Protein AF-A0A804HRT6-F1 (afdb_monomer_lite)

Sequence (271 aa):
MESIVKSKASCGGTPGGAGNLVLILDYGSQYTHLITRRIRLHRQADASRRRPLRRPPLRPRRRSTLRQEYGKMEIAVAEGERGLYGSEAIGGHQTVWMSHGDEAVKLPKGFSVVARSLQGSVAAIENHSRRIYGLQYHPEVTHSTQGMETLWHFLLDVCGITADWKMQGVLEEEIKVIKGVVGPDEHVICALSGGVDSTDVATLVHKVIGNRLHCVFVDNGPIKATCFLKRIMSTFQSNLHLPVTYIDASEQFLGKLKGIKDPEMKKKIIG

InterPro domains:
  IPR014729 Rossmann-like alpha/beta/alpha sandwich fold [G3DSA:3.40.50.620] (166-271)
  IPR017926 Glutamine amidotransferase [PF00117] (88-157)
  IPR025777 GMP synthetase ATP pyrophosphatase domain [PS51553] (165-271)
  IPR029062 Class I glutamine amidotransferase-like [G3DSA:3.40.50.880] (51-165)
  IPR029062 Class I glutamine amidotransferase-like [SSF52317] (85-167)

Organism: Musa acuminata subsp. malaccensis (NCBI:txid214687)

Structure (mmCIF, N/CA/C/O backbone):
data_AF-A0A804HRT6-F1
#
_entry.id   AF-A0A804HRT6-F1
#
loop_
_atom_site.group_PDB
_atom_site.id
_atom_site.type_symbol
_atom_site.label_atom_id
_atom_site.label_alt_id
_atom_site.label_comp_id
_atom_site.label_asym_id
_atom_site.label_entity_id
_atom_site.label_seq_id
_atom_site.pdbx_PDB_ins_code
_atom_site.Cartn_x
_atom_site.Cartn_y
_atom_site.Cartn_z
_atom_site.occupancy
_atom_site.B_iso_or_equiv
_atom_site.auth_seq_id
_atom_site.auth_comp_id
_atom_site.auth_asym_id
_atom_site.auth_atom_id
_atom_site.pdbx_PDB_model_num
ATOM 1 N N . MET A 1 1 ? 4.487 -23.796 -4.262 1.00 29.77 1 MET A N 1
ATOM 2 C CA . MET A 1 1 ? 3.389 -23.287 -3.413 1.00 29.77 1 MET A CA 1
ATOM 3 C C . MET A 1 1 ? 3.211 -21.823 -3.792 1.00 29.77 1 MET A C 1
ATOM 5 O O . MET A 1 1 ? 3.851 -20.958 -3.217 1.00 29.77 1 MET A O 1
ATOM 9 N N . GLU A 1 2 ? 2.489 -21.572 -4.884 1.00 26.50 2 GLU A N 1
ATOM 10 C CA . GLU A 1 2 ? 2.297 -20.230 -5.448 1.00 26.50 2 GLU A CA 1
ATOM 11 C C . GLU A 1 2 ? 1.223 -19.502 -4.638 1.00 26.50 2 GLU A C 1
ATOM 13 O O . GLU A 1 2 ? 0.058 -19.899 -4.636 1.00 26.50 2 GLU A O 1
ATOM 18 N N . SER A 1 3 ? 1.598 -18.449 -3.916 1.00 24.88 3 SER A N 1
ATOM 19 C CA . SER A 1 3 ? 0.622 -17.548 -3.310 1.00 24.88 3 SER A CA 1
ATOM 20 C C . SER A 1 3 ? 0.184 -16.535 -4.365 1.00 24.88 3 SER A C 1
ATOM 22 O O . SER A 1 3 ? 0.850 -15.525 -4.581 1.00 24.88 3 SER A O 1
ATOM 24 N N . ILE A 1 4 ? -0.935 -16.798 -5.043 1.00 27.25 4 ILE A N 1
ATOM 25 C CA . ILE A 1 4 ? -1.552 -15.813 -5.938 1.00 27.25 4 ILE A CA 1
ATOM 26 C C . ILE A 1 4 ? -2.133 -14.695 -5.066 1.00 27.25 4 ILE A C 1
ATOM 28 O O . ILE A 1 4 ? -3.257 -14.793 -4.570 1.00 27.25 4 ILE A O 1
ATOM 32 N N . VAL A 1 5 ? -1.380 -13.611 -4.884 1.00 30.27 5 VAL A N 1
ATOM 33 C CA . VAL A 1 5 ? -1.912 -12.375 -4.304 1.00 30.27 5 VAL A CA 1
ATOM 34 C C . VAL A 1 5 ? -2.799 -11.714 -5.358 1.00 30.27 5 VAL A C 1
ATOM 36 O O . VAL A 1 5 ? -2.348 -10.937 -6.196 1.00 30.27 5 VAL A O 1
ATOM 39 N N . LYS A 1 6 ? -4.097 -12.035 -5.340 1.00 26.39 6 LYS A N 1
ATOM 40 C CA . LYS A 1 6 ? -5.104 -11.339 -6.152 1.00 26.39 6 LYS A CA 1
ATOM 41 C C . LYS A 1 6 ? -5.352 -9.948 -5.564 1.00 26.39 6 LYS A C 1
ATOM 43 O O . LYS A 1 6 ? -6.321 -9.729 -4.845 1.00 26.39 6 LYS A O 1
ATOM 48 N N . SER A 1 7 ? -4.486 -8.989 -5.873 1.00 31.78 7 SER A N 1
ATOM 49 C CA . SER A 1 7 ? -4.787 -7.575 -5.641 1.00 31.78 7 SER A CA 1
ATOM 50 C C . SER A 1 7 ? -5.767 -7.099 -6.717 1.00 31.78 7 SER A C 1
ATOM 52 O O . SER A 1 7 ? -5.358 -6.692 -7.802 1.00 31.78 7 SER A O 1
ATOM 54 N N . LYS A 1 8 ? -7.072 -7.144 -6.427 1.00 32.06 8 LYS A N 1
ATOM 55 C CA . LYS A 1 8 ? -8.097 -6.517 -7.271 1.00 32.06 8 LYS A CA 1
ATOM 56 C C . LYS A 1 8 ? -8.033 -5.002 -7.052 1.00 32.06 8 LYS A C 1
ATOM 58 O O . LYS A 1 8 ? -8.478 -4.501 -6.026 1.00 32.06 8 LYS A O 1
ATOM 63 N N . ALA A 1 9 ? -7.450 -4.268 -7.994 1.00 36.62 9 ALA A N 1
ATOM 64 C CA . ALA A 1 9 ? -7.696 -2.836 -8.106 1.00 36.62 9 ALA A CA 1
ATOM 65 C C . ALA A 1 9 ? -8.973 -2.674 -8.943 1.00 36.62 9 ALA A C 1
ATOM 67 O O . ALA A 1 9 ? -8.943 -2.834 -10.157 1.00 36.62 9 ALA A O 1
ATOM 68 N N . SER A 1 10 ? -10.112 -2.478 -8.277 1.00 34.38 10 SER A N 1
ATOM 69 C CA . SER A 1 10 ? -11.362 -2.109 -8.945 1.00 34.38 10 SER A CA 1
ATOM 70 C C . SER A 1 10 ? -11.254 -0.643 -9.355 1.00 34.38 10 SER A C 1
ATOM 72 O O . SER A 1 10 ? -11.155 0.226 -8.488 1.00 34.38 10 SER A O 1
ATOM 74 N N . CYS A 1 11 ? -11.186 -0.370 -10.656 1.00 38.53 11 CYS A N 1
ATOM 75 C CA . CYS A 1 11 ? -11.323 0.986 -11.176 1.00 38.53 11 CYS A CA 1
ATOM 76 C C . CYS A 1 11 ? -12.807 1.306 -11.244 1.00 38.53 11 CYS A C 1
ATOM 78 O O . CYS A 1 11 ? -13.561 0.569 -11.882 1.00 38.53 11 CYS A O 1
ATOM 80 N N . GLY A 1 12 ? -13.201 2.370 -10.551 1.00 33.34 12 GLY A N 1
ATOM 81 C CA . GLY A 1 12 ? -14.592 2.750 -10.498 1.00 33.34 12 GLY A CA 1
ATOM 82 C C . GLY A 1 12 ? -15.072 3.252 -11.848 1.00 33.34 12 GLY A C 1
ATOM 83 O O . GLY A 1 12 ? -14.633 4.298 -12.327 1.00 33.34 12 GLY A O 1
ATOM 84 N N . GLY A 1 13 ? -15.939 2.463 -12.464 1.00 29.73 13 GLY A N 1
ATOM 85 C CA . GLY A 1 13 ? -16.487 2.674 -13.790 1.00 29.73 13 GLY A CA 1
ATOM 86 C C . GLY A 1 13 ? -17.980 2.390 -13.763 1.00 29.73 13 GLY A C 1
ATOM 87 O O . GLY A 1 13 ? -18.450 1.491 -13.070 1.00 29.73 13 GLY A O 1
ATOM 88 N N . THR A 1 14 ? -18.731 3.186 -14.521 1.00 30.36 14 THR A N 1
ATOM 89 C CA . THR A 1 14 ? -20.167 3.019 -14.787 1.00 30.36 14 THR A CA 1
ATOM 90 C C . THR A 1 14 ? -20.569 1.548 -14.961 1.00 30.36 14 THR A C 1
ATOM 92 O O . THR A 1 14 ? -19.781 0.784 -15.526 1.00 30.36 14 THR A O 1
ATOM 95 N N . PRO A 1 15 ? -21.791 1.145 -14.552 1.00 32.25 15 PRO A N 1
ATOM 96 C CA . PRO A 1 15 ? -22.233 -0.246 -14.625 1.00 32.25 15 PRO A CA 1
ATOM 97 C C . PRO A 1 15 ? -22.224 -0.708 -16.091 1.00 32.25 15 PRO A C 1
ATOM 99 O O . PRO A 1 15 ? -23.119 -0.368 -16.857 1.00 32.25 15 PRO A O 1
ATOM 102 N N . GLY A 1 16 ? -21.159 -1.411 -16.493 1.00 34.62 16 GLY A N 1
ATOM 103 C CA . GLY A 1 16 ? -20.922 -1.847 -17.875 1.00 34.62 16 GLY A CA 1
ATOM 104 C C . GLY A 1 16 ? -19.511 -1.608 -18.438 1.00 34.62 16 GLY A C 1
ATOM 105 O O . GLY A 1 16 ? -19.197 -2.167 -19.483 1.00 34.62 16 GLY A O 1
ATOM 106 N N . GLY A 1 17 ? -18.641 -0.830 -17.781 1.00 36.56 17 GLY A N 1
ATOM 107 C CA . GLY A 1 17 ? -17.253 -0.619 -18.224 1.00 36.56 17 GLY A CA 1
ATOM 108 C C . GLY A 1 17 ? -16.267 -1.521 -17.481 1.00 36.56 17 GLY A C 1
ATOM 109 O O . GLY A 1 17 ? -16.110 -1.387 -16.271 1.00 36.56 17 GLY A O 1
ATOM 110 N N . ALA A 1 18 ? -15.591 -2.438 -18.175 1.00 41.91 18 ALA A N 1
ATOM 111 C CA . ALA A 1 18 ? -14.502 -3.212 -17.583 1.00 41.91 18 ALA A CA 1
ATOM 112 C C . ALA A 1 18 ? -13.335 -2.269 -17.240 1.00 41.91 18 ALA A C 1
ATOM 114 O O . ALA A 1 18 ? -12.645 -1.788 -18.133 1.00 41.91 18 ALA A O 1
ATOM 115 N N . GLY A 1 19 ? -13.136 -1.972 -15.954 1.00 57.16 19 GLY A N 1
ATOM 116 C CA . GLY A 1 19 ? -12.000 -1.176 -15.493 1.00 57.16 19 GLY A CA 1
ATOM 117 C C . GLY A 1 19 ? -10.659 -1.812 -15.880 1.00 57.16 19 GLY A C 1
ATOM 118 O O . GLY A 1 19 ? -10.534 -3.039 -15.923 1.00 57.16 19 GLY A O 1
ATOM 119 N N . ASN A 1 20 ? -9.647 -0.983 -16.144 1.00 71.50 20 ASN A N 1
ATOM 120 C CA . ASN A 1 20 ? -8.309 -1.457 -16.494 1.00 71.50 20 ASN A CA 1
ATOM 121 C C . ASN A 1 20 ? -7.666 -2.182 -15.303 1.00 71.50 20 ASN A C 1
ATOM 123 O O . ASN A 1 20 ? -7.232 -1.555 -14.336 1.00 71.50 20 ASN A O 1
ATOM 127 N N . LEU A 1 21 ? -7.601 -3.512 -15.370 1.00 78.88 21 LEU A N 1
ATOM 128 C CA . LEU A 1 21 ? -7.022 -4.344 -14.320 1.00 78.88 21 LEU A CA 1
ATOM 129 C C . LEU A 1 21 ? -5.551 -4.648 -14.619 1.00 78.88 21 LEU A C 1
ATOM 131 O O . LEU A 1 21 ? -5.233 -5.273 -15.629 1.00 78.88 21 LEU A O 1
ATOM 135 N N . VAL A 1 22 ? -4.664 -4.286 -13.690 1.00 83.75 22 VAL A N 1
ATOM 136 C CA . VAL A 1 22 ? -3.260 -4.722 -13.705 1.00 83.75 22 VAL A CA 1
ATOM 137 C C . VAL A 1 22 ? -3.093 -5.905 -12.761 1.00 83.75 22 VAL A C 1
ATOM 139 O O . VAL A 1 22 ? -3.336 -5.788 -11.558 1.00 83.75 22 VAL A O 1
ATOM 142 N N . LEU A 1 23 ? -2.662 -7.044 -13.302 1.00 87.38 23 LEU A N 1
ATOM 143 C CA . LEU A 1 23 ? -2.310 -8.221 -12.513 1.00 87.38 23 LEU A CA 1
ATOM 144 C C . LEU A 1 23 ? -0.821 -8.180 -12.157 1.00 87.38 23 LEU A C 1
ATOM 146 O O . LEU A 1 23 ? 0.029 -8.124 -13.042 1.00 87.38 23 LEU A O 1
ATOM 150 N N . ILE A 1 24 ? -0.514 -8.248 -10.863 1.00 87.62 24 ILE A N 1
ATOM 151 C CA . ILE A 1 24 ? 0.855 -8.343 -10.349 1.00 87.62 24 ILE A CA 1
ATOM 152 C C . ILE A 1 24 ? 1.034 -9.754 -9.797 1.00 87.62 24 ILE A C 1
ATOM 154 O O . ILE A 1 24 ? 0.323 -10.151 -8.875 1.00 87.62 24 ILE A O 1
ATOM 158 N N . LEU A 1 25 ? 1.963 -10.512 -10.377 1.00 88.81 25 LEU A N 1
ATOM 159 C CA . LEU A 1 25 ? 2.334 -11.840 -9.894 1.00 88.81 25 LEU A CA 1
ATOM 160 C C . LEU A 1 25 ? 3.517 -11.701 -8.935 1.00 88.81 25 LEU A C 1
ATOM 162 O O . LEU A 1 25 ? 4.592 -11.258 -9.340 1.00 88.81 25 LEU A O 1
ATOM 166 N N . ASP A 1 26 ? 3.303 -12.045 -7.666 1.00 89.06 26 ASP A N 1
ATOM 167 C CA . ASP A 1 26 ? 4.338 -11.968 -6.637 1.00 89.06 26 ASP A CA 1
ATOM 168 C C . ASP A 1 26 ? 5.148 -13.265 -6.580 1.00 89.06 26 ASP A C 1
ATOM 170 O O . ASP A 1 26 ? 4.634 -14.313 -6.190 1.00 89.06 26 ASP A O 1
ATOM 174 N N . TYR A 1 27 ? 6.426 -13.179 -6.940 1.00 85.50 27 TYR A N 1
ATOM 175 C CA . TYR A 1 27 ? 7.381 -14.285 -6.837 1.00 85.50 27 TYR A CA 1
ATOM 176 C C . TYR A 1 27 ? 8.176 -14.267 -5.516 1.00 85.50 27 TYR A C 1
ATOM 178 O O . TYR A 1 27 ? 9.198 -14.938 -5.402 1.00 85.50 27 TYR A O 1
ATOM 186 N N . GLY A 1 28 ? 7.727 -13.505 -4.510 1.00 84.06 28 GLY A N 1
ATOM 187 C CA . GLY A 1 28 ? 8.372 -13.396 -3.197 1.00 84.06 28 GLY A CA 1
ATOM 188 C C . GLY A 1 28 ? 9.323 -12.205 -3.068 1.00 84.06 28 GLY A C 1
ATOM 189 O O . GLY A 1 28 ? 10.187 -12.198 -2.191 1.00 84.06 28 GLY A O 1
ATOM 190 N N . SER A 1 29 ? 9.183 -11.191 -3.928 1.00 84.06 29 SER A N 1
ATOM 191 C CA . SER A 1 29 ? 9.995 -9.977 -3.830 1.00 84.06 29 SER A CA 1
ATOM 192 C C . SER A 1 29 ? 9.551 -9.130 -2.639 1.00 84.06 29 SER A C 1
ATOM 194 O O . SER A 1 29 ? 8.370 -8.839 -2.448 1.00 84.06 29 SER A O 1
ATOM 196 N N . GLN A 1 30 ? 10.518 -8.632 -1.869 1.00 84.81 30 GLN A N 1
ATOM 197 C CA . GLN A 1 30 ? 10.253 -7.692 -0.776 1.00 84.81 30 GLN A CA 1
ATOM 198 C C . GLN A 1 30 ? 9.650 -6.365 -1.279 1.00 84.81 30 GLN A C 1
ATOM 200 O O . GLN A 1 30 ? 9.023 -5.631 -0.510 1.00 84.81 30 GLN A O 1
ATOM 205 N N . TYR A 1 31 ? 9.805 -6.055 -2.571 1.00 86.00 31 TYR A N 1
ATOM 206 C CA . TYR A 1 31 ? 9.365 -4.805 -3.187 1.00 86.00 31 TYR A CA 1
ATOM 207 C C . TYR A 1 31 ? 8.023 -4.904 -3.924 1.00 86.00 31 TYR A C 1
ATOM 209 O O . TYR A 1 31 ? 7.528 -3.876 -4.386 1.00 86.00 31 TYR A O 1
ATOM 217 N N . THR A 1 32 ? 7.373 -6.074 -3.986 1.00 86.75 32 THR A N 1
ATOM 218 C CA . THR A 1 32 ? 6.114 -6.245 -4.742 1.00 86.75 32 THR A CA 1
ATOM 219 C C . THR A 1 32 ? 5.034 -5.241 -4.326 1.00 86.75 32 THR A C 1
ATOM 221 O O . THR A 1 32 ? 4.365 -4.640 -5.166 1.00 86.75 32 THR A O 1
ATOM 224 N N . HIS A 1 33 ? 4.912 -4.958 -3.026 1.00 85.12 33 HIS A N 1
ATOM 225 C CA . HIS A 1 33 ? 3.961 -3.967 -2.513 1.00 85.12 33 HIS A CA 1
ATOM 226 C C . HIS A 1 33 ? 4.227 -2.537 -3.030 1.00 85.12 33 HIS A C 1
ATOM 228 O O . HIS A 1 33 ? 3.293 -1.740 -3.175 1.00 85.12 33 HIS A O 1
ATOM 234 N N . LEU A 1 34 ? 5.486 -2.195 -3.331 1.00 87.25 34 LEU A N 1
ATOM 235 C CA . LEU A 1 34 ? 5.846 -0.900 -3.904 1.00 87.25 34 LEU A CA 1
ATOM 236 C C . LEU A 1 34 ? 5.369 -0.791 -5.347 1.00 87.25 34 LEU A C 1
ATOM 238 O O . LEU A 1 34 ? 4.897 0.279 -5.715 1.00 87.25 34 LEU A O 1
ATOM 242 N N . ILE A 1 35 ? 5.406 -1.873 -6.129 1.00 85.88 35 ILE A N 1
ATOM 243 C CA . ILE A 1 35 ? 4.867 -1.896 -7.498 1.00 85.88 35 ILE A CA 1
ATOM 244 C C . ILE A 1 35 ? 3.381 -1.514 -7.465 1.00 85.88 35 ILE A C 1
ATOM 246 O O . ILE A 1 35 ? 2.974 -0.549 -8.114 1.00 85.88 35 ILE A O 1
ATOM 250 N N . THR A 1 36 ? 2.593 -2.170 -6.606 1.00 86.00 36 THR A N 1
ATOM 251 C CA . THR A 1 36 ? 1.167 -1.853 -6.405 1.00 86.00 36 THR A CA 1
ATOM 252 C C . THR A 1 36 ? 0.960 -0.392 -6.012 1.00 86.00 36 THR A C 1
ATOM 254 O O . THR A 1 36 ? 0.067 0.286 -6.526 1.00 86.00 36 THR A O 1
ATOM 257 N N . ARG A 1 37 ? 1.801 0.128 -5.112 1.00 85.62 37 ARG A N 1
ATOM 258 C CA . ARG A 1 37 ? 1.724 1.524 -4.674 1.00 85.62 37 ARG A CA 1
ATOM 259 C C . ARG A 1 37 ? 2.053 2.496 -5.809 1.00 85.62 37 ARG A C 1
ATOM 261 O O . ARG A 1 37 ? 1.361 3.499 -5.949 1.00 85.62 37 ARG A O 1
ATOM 268 N N . ARG A 1 38 ? 3.077 2.223 -6.620 1.00 84.75 38 ARG A N 1
ATOM 269 C CA . ARG A 1 38 ? 3.483 3.081 -7.746 1.00 84.75 38 ARG A CA 1
ATOM 270 C C . ARG A 1 38 ? 2.417 3.149 -8.829 1.00 84.75 38 ARG A C 1
ATOM 272 O O . ARG A 1 38 ? 2.126 4.249 -9.290 1.00 84.75 38 ARG A O 1
ATOM 279 N N . ILE A 1 39 ? 1.783 2.020 -9.144 1.00 83.50 39 ILE A N 1
ATOM 280 C CA . ILE A 1 39 ? 0.658 1.963 -10.087 1.00 83.50 39 ILE A CA 1
ATOM 281 C C . ILE A 1 39 ? -0.498 2.852 -9.598 1.00 83.50 39 ILE A C 1
ATOM 283 O O . ILE A 1 39 ? -1.056 3.620 -10.374 1.00 83.50 39 ILE A O 1
ATOM 287 N N . ARG A 1 40 ? -0.808 2.837 -8.293 1.00 78.81 40 ARG A N 1
ATOM 288 C CA . ARG A 1 40 ? -1.877 3.674 -7.709 1.00 78.81 40 ARG A CA 1
ATOM 289 C C . ARG A 1 40 ? -1.543 5.170 -7.617 1.00 78.81 40 ARG A C 1
ATOM 291 O O . ARG A 1 40 ? -2.450 5.994 -7.563 1.00 78.81 40 ARG A O 1
ATOM 298 N N . LEU A 1 41 ? -0.265 5.551 -7.570 1.00 72.12 41 LEU A N 1
ATOM 299 C CA . LEU A 1 41 ? 0.169 6.933 -7.298 1.00 72.12 41 LEU A CA 1
ATOM 300 C C . LEU A 1 41 ? 0.181 7.870 -8.516 1.00 72.12 41 LEU A C 1
ATOM 302 O O . LEU A 1 41 ? 0.514 9.045 -8.350 1.00 72.12 41 LEU A O 1
ATOM 306 N N . HIS A 1 42 ? -0.199 7.386 -9.701 1.00 63.31 42 HIS A N 1
ATOM 307 C CA . HIS A 1 42 ? -0.062 8.059 -10.999 1.00 63.31 42 HIS A CA 1
ATOM 308 C C . HIS A 1 42 ? -0.446 9.557 -11.023 1.00 63.31 42 HIS A C 1
ATOM 310 O O . HIS A 1 42 ? 0.140 10.322 -11.779 1.00 63.31 42 HIS A O 1
ATOM 316 N N . ARG A 1 43 ? -1.366 10.031 -10.168 1.00 52.03 43 ARG A N 1
ATOM 317 C CA . ARG A 1 43 ? -1.812 11.436 -10.181 1.00 52.03 43 ARG A CA 1
ATOM 318 C C . ARG A 1 43 ? -1.287 12.369 -9.085 1.00 52.03 43 ARG A C 1
ATOM 320 O O . ARG A 1 43 ? -1.474 13.574 -9.214 1.00 52.03 43 ARG A O 1
ATOM 327 N N . GLN A 1 44 ? -0.621 11.893 -8.028 1.00 43.22 44 GLN A N 1
ATOM 328 C CA . GLN A 1 44 ? -0.097 12.826 -7.005 1.00 43.22 44 GLN A CA 1
ATOM 329 C C . GLN A 1 44 ? 1.140 13.609 -7.486 1.00 43.22 44 GLN A C 1
ATOM 331 O O . GLN A 1 44 ? 1.422 14.698 -6.981 1.00 43.22 44 GLN A O 1
ATOM 336 N N . ALA A 1 45 ? 1.864 13.082 -8.478 1.00 37.19 45 ALA A N 1
ATOM 337 C CA . ALA A 1 45 ? 3.080 13.700 -9.007 1.00 37.19 45 ALA A CA 1
ATOM 338 C C . ALA A 1 45 ? 2.810 14.900 -9.937 1.00 37.19 45 ALA A C 1
ATOM 340 O O . ALA A 1 45 ? 3.633 15.813 -9.998 1.00 37.19 45 ALA A O 1
ATOM 341 N N . ASP A 1 46 ? 1.651 14.949 -10.599 1.00 33.16 46 ASP A N 1
ATOM 342 C CA . ASP A 1 46 ? 1.328 16.024 -11.551 1.00 33.16 46 ASP A CA 1
ATOM 343 C C . ASP A 1 46 ? 1.039 17.362 -10.840 1.00 33.16 46 ASP A C 1
ATOM 345 O O . ASP A 1 46 ? 1.361 18.437 -11.337 1.00 33.16 46 ASP A O 1
ATOM 349 N N . ALA A 1 47 ? 0.535 17.309 -9.601 1.00 29.53 47 ALA A N 1
ATOM 350 C CA . ALA A 1 47 ? 0.308 18.494 -8.768 1.00 29.53 47 ALA A CA 1
ATOM 351 C C . ALA A 1 47 ? 1.563 18.981 -8.012 1.00 29.53 47 ALA A C 1
ATOM 353 O O . ALA A 1 47 ? 1.554 20.072 -7.444 1.00 29.53 47 ALA A O 1
ATOM 354 N N . SER A 1 48 ? 2.641 18.187 -7.969 1.00 30.62 48 SER A N 1
ATOM 355 C CA . SER A 1 48 ? 3.821 18.447 -7.125 1.00 30.62 48 SER A CA 1
ATOM 356 C C . SER A 1 48 ? 5.131 18.657 -7.898 1.00 30.62 48 SER A C 1
ATOM 358 O O . SER A 1 48 ? 6.166 18.959 -7.294 1.00 30.62 48 SER A O 1
ATOM 360 N N . ARG A 1 49 ? 5.116 18.606 -9.238 1.00 32.56 49 ARG A N 1
ATOM 361 C CA . ARG A 1 49 ? 6.268 18.988 -10.072 1.00 32.56 49 ARG A CA 1
ATOM 362 C C . ARG A 1 49 ? 6.484 20.508 -10.063 1.00 32.56 49 ARG A C 1
ATOM 364 O O . ARG A 1 49 ? 6.065 21.205 -10.977 1.00 32.56 49 ARG A O 1
ATOM 371 N N . ARG A 1 50 ? 7.195 21.013 -9.044 1.00 35.84 50 ARG A N 1
ATOM 372 C CA . ARG A 1 50 ? 8.146 22.149 -9.124 1.00 35.84 50 ARG A CA 1
ATOM 373 C C . ARG A 1 50 ? 8.914 22.302 -7.804 1.00 35.84 50 ARG A C 1
ATOM 375 O O . ARG A 1 50 ? 8.524 23.075 -6.936 1.00 35.84 50 ARG A O 1
ATOM 382 N N . ARG A 1 51 ? 10.048 21.601 -7.690 1.00 24.98 51 ARG A N 1
ATOM 383 C CA . ARG A 1 51 ? 11.360 22.154 -7.279 1.00 24.98 51 ARG A CA 1
ATOM 384 C C . ARG A 1 51 ? 12.391 21.023 -7.149 1.00 24.98 51 ARG A C 1
ATOM 386 O O . ARG A 1 51 ? 12.168 20.098 -6.372 1.00 24.98 51 ARG A O 1
ATOM 393 N N . PRO A 1 52 ? 13.533 21.087 -7.85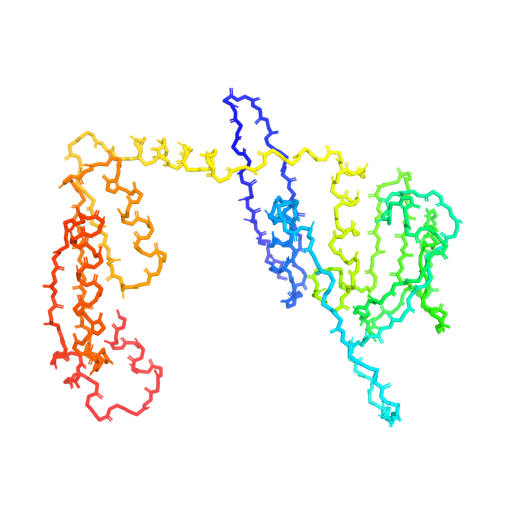2 1.00 30.19 52 PRO A N 1
ATOM 394 C CA . PRO A 1 52 ? 14.617 20.143 -7.625 1.00 30.19 52 PRO A CA 1
ATOM 395 C C . PRO A 1 52 ? 15.263 20.415 -6.259 1.00 30.19 52 PRO A C 1
ATOM 397 O O . PRO A 1 52 ? 15.725 21.526 -5.986 1.00 30.19 52 PRO A O 1
ATOM 400 N N . LEU A 1 53 ? 15.316 19.398 -5.393 1.00 30.53 53 LEU A N 1
ATOM 401 C CA . LEU A 1 53 ? 16.177 19.423 -4.211 1.00 30.53 53 LEU A CA 1
ATOM 402 C C . LEU A 1 53 ? 17.641 19.367 -4.675 1.00 30.53 53 LEU A C 1
ATOM 404 O O . LEU A 1 53 ? 18.130 18.316 -5.087 1.00 30.53 53 LEU A O 1
ATOM 408 N N . ARG A 1 54 ? 18.356 20.494 -4.584 1.00 29.83 54 ARG A N 1
ATOM 409 C CA . ARG A 1 54 ? 19.822 20.529 -4.692 1.00 29.83 54 ARG A CA 1
ATOM 410 C C . ARG A 1 54 ? 20.429 19.687 -3.564 1.00 29.83 54 ARG A C 1
ATOM 412 O O . ARG A 1 54 ? 20.183 19.968 -2.393 1.00 29.83 54 ARG A O 1
ATOM 419 N N . ARG A 1 55 ? 21.252 18.690 -3.903 1.00 34.06 55 ARG A N 1
ATOM 420 C CA . ARG A 1 55 ? 22.134 17.991 -2.951 1.00 34.06 55 ARG A CA 1
ATOM 421 C C . ARG A 1 55 ? 23.611 18.202 -3.337 1.00 34.06 55 ARG A C 1
ATOM 423 O O . ARG A 1 55 ? 23.900 18.261 -4.530 1.00 34.06 55 ARG A O 1
ATOM 430 N N . PRO A 1 56 ? 24.520 18.362 -2.354 1.00 31.48 56 PRO A N 1
ATOM 431 C CA . PRO A 1 56 ? 25.937 18.673 -2.578 1.00 31.48 56 PRO A CA 1
ATOM 432 C C . PRO A 1 56 ? 26.756 17.428 -2.993 1.00 31.48 56 PRO A C 1
ATOM 434 O O . PRO A 1 56 ? 26.254 16.308 -2.868 1.00 31.48 56 PRO A O 1
ATOM 437 N N . PRO A 1 57 ? 27.999 17.594 -3.499 1.00 35.09 57 PRO A N 1
ATOM 438 C CA . PRO A 1 57 ? 28.737 16.523 -4.171 1.00 35.09 57 PRO A CA 1
ATOM 439 C C . PRO A 1 57 ? 29.287 15.475 -3.192 1.00 35.09 57 PRO A C 1
ATOM 441 O O . PRO A 1 57 ? 29.800 15.802 -2.121 1.00 35.09 57 PRO A O 1
ATOM 444 N N . LEU A 1 58 ? 29.212 14.201 -3.587 1.00 32.41 58 LEU A N 1
ATOM 445 C CA . LEU A 1 58 ? 29.741 13.059 -2.836 1.00 32.41 58 LEU A CA 1
ATOM 446 C C . LEU A 1 58 ? 31.212 12.796 -3.204 1.00 32.41 58 LEU A C 1
ATOM 448 O O . LEU A 1 58 ? 31.564 12.705 -4.378 1.00 32.41 58 LEU A O 1
ATOM 452 N N . ARG A 1 59 ? 32.070 12.652 -2.184 1.00 27.80 59 ARG A N 1
ATOM 453 C CA . ARG A 1 59 ? 33.473 12.203 -2.306 1.00 27.80 59 ARG A CA 1
ATOM 454 C C . ARG A 1 59 ? 33.548 10.682 -2.541 1.00 27.80 59 ARG A C 1
ATOM 456 O O . ARG A 1 59 ? 32.718 9.964 -1.984 1.00 27.80 59 ARG A O 1
ATOM 463 N N . PRO A 1 60 ? 34.561 10.158 -3.259 1.00 40.50 60 PRO A N 1
ATOM 464 C CA . PRO A 1 60 ? 34.668 8.727 -3.529 1.00 40.50 60 PRO A CA 1
ATOM 465 C C . PRO A 1 60 ? 35.586 8.004 -2.527 1.00 40.50 60 PRO A C 1
ATOM 467 O O . PRO A 1 60 ? 36.675 8.488 -2.220 1.00 40.50 60 PRO A O 1
ATOM 470 N N . ARG A 1 61 ? 35.156 6.823 -2.054 1.00 30.73 61 ARG A N 1
ATOM 471 C CA . ARG A 1 61 ? 35.940 5.636 -1.604 1.00 30.73 61 ARG A CA 1
ATOM 472 C C . ARG A 1 61 ? 34.957 4.642 -0.946 1.00 30.73 61 ARG A C 1
ATOM 474 O O . ARG A 1 61 ? 33.988 5.084 -0.354 1.00 30.73 61 ARG A O 1
ATOM 481 N N . ARG A 1 62 ? 35.101 3.313 -0.963 1.00 25.52 62 ARG A N 1
ATOM 482 C CA . ARG A 1 62 ? 36.179 2.366 -1.307 1.00 25.52 62 ARG A CA 1
ATOM 483 C C . ARG A 1 62 ? 35.500 1.020 -1.668 1.00 25.52 62 ARG A C 1
ATOM 485 O O . ARG A 1 62 ? 34.424 0.739 -1.152 1.00 25.52 62 ARG A O 1
ATOM 492 N N . ARG A 1 63 ? 36.133 0.197 -2.515 1.00 40.81 63 ARG A N 1
ATOM 493 C CA . ARG A 1 63 ? 35.714 -1.184 -2.851 1.00 40.81 63 ARG A CA 1
ATOM 494 C C . ARG A 1 63 ? 35.581 -2.066 -1.597 1.00 40.81 63 ARG A C 1
ATOM 496 O O . ARG A 1 63 ? 36.533 -2.140 -0.823 1.00 40.81 63 ARG A O 1
ATOM 503 N N . SER A 1 64 ? 34.486 -2.821 -1.495 1.00 28.64 64 SER A N 1
ATOM 504 C CA . SER A 1 64 ? 34.467 -4.136 -0.846 1.00 28.64 64 SER A CA 1
ATOM 505 C C . SER A 1 64 ? 33.829 -5.151 -1.799 1.00 28.64 64 SER A C 1
ATOM 507 O O . SER A 1 64 ? 32.770 -4.928 -2.378 1.00 28.64 64 SER A O 1
ATOM 509 N N . THR A 1 65 ? 34.539 -6.249 -2.033 1.00 38.50 65 THR A N 1
ATOM 510 C CA . THR A 1 65 ? 34.095 -7.412 -2.805 1.00 38.50 65 THR A CA 1
ATOM 511 C C . THR A 1 65 ? 33.426 -8.404 -1.864 1.00 38.50 65 THR A C 1
ATOM 513 O O . THR A 1 65 ? 34.007 -9.414 -1.483 1.00 38.50 65 THR A O 1
ATOM 516 N N . LEU A 1 66 ? 32.195 -8.088 -1.485 1.00 35.00 66 LEU A N 1
ATOM 517 C CA . LEU A 1 66 ? 31.183 -9.044 -1.049 1.00 35.00 66 LEU A CA 1
ATOM 518 C C . LEU A 1 66 ? 30.010 -8.751 -1.979 1.00 35.00 66 LEU A C 1
ATOM 520 O O . LEU A 1 66 ? 29.546 -7.613 -1.980 1.00 35.00 66 LEU A O 1
ATOM 524 N N . ARG A 1 67 ? 29.626 -9.691 -2.857 1.00 45.44 67 ARG A N 1
ATOM 525 C CA . ARG A 1 67 ? 28.537 -9.479 -3.829 1.00 45.44 67 ARG A CA 1
ATOM 526 C C . ARG A 1 67 ? 27.275 -9.091 -3.054 1.00 45.44 67 ARG A C 1
ATOM 528 O O . ARG A 1 67 ? 26.620 -9.950 -2.478 1.00 45.44 67 ARG A O 1
ATOM 535 N N . GLN A 1 68 ? 26.989 -7.794 -2.981 1.00 50.31 68 GLN A N 1
ATOM 536 C CA . GLN A 1 68 ? 25.714 -7.302 -2.486 1.0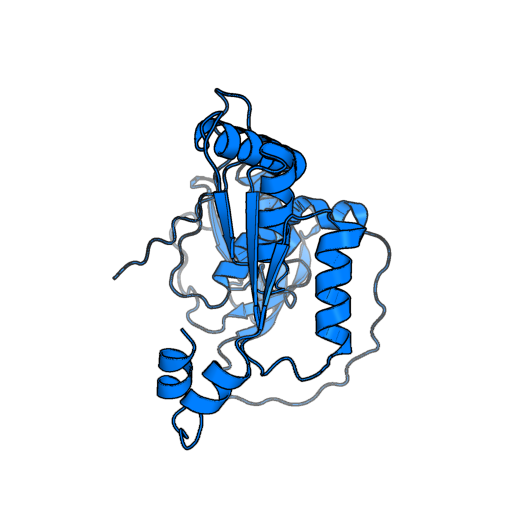0 50.31 68 GLN A CA 1
ATOM 537 C C . GLN A 1 68 ? 24.666 -7.705 -3.515 1.00 50.31 68 GLN A C 1
ATOM 539 O O . GLN A 1 68 ? 24.881 -7.475 -4.700 1.00 50.31 68 GLN A O 1
ATOM 544 N N . GLU A 1 69 ? 23.554 -8.289 -3.074 1.00 54.94 69 GLU A N 1
ATOM 545 C CA . GLU A 1 69 ? 22.443 -8.682 -3.955 1.00 54.94 69 GLU A CA 1
ATOM 546 C C . GLU A 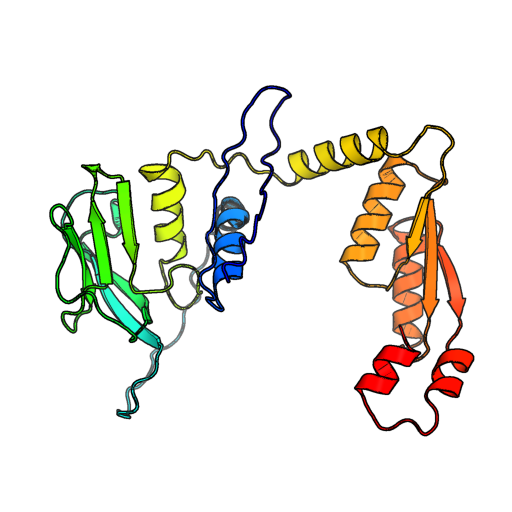1 69 ? 21.860 -7.490 -4.728 1.00 54.94 69 GLU A C 1
ATOM 548 O O . GLU A 1 69 ? 21.257 -7.679 -5.780 1.00 54.94 69 GLU A O 1
ATOM 553 N N . TYR A 1 70 ? 22.081 -6.261 -4.244 1.00 64.56 70 TYR A N 1
ATOM 554 C CA . TYR A 1 70 ? 21.608 -5.035 -4.873 1.00 64.56 70 TYR A CA 1
ATOM 555 C C . TYR A 1 70 ? 22.623 -3.899 -4.780 1.00 64.56 70 TYR A C 1
ATOM 557 O O . TYR A 1 70 ? 23.356 -3.789 -3.796 1.00 64.56 70 TYR A O 1
ATOM 565 N N . GLY A 1 71 ? 22.628 -3.014 -5.776 1.00 79.88 71 GLY A N 1
ATOM 566 C CA . GLY A 1 71 ? 23.528 -1.865 -5.809 1.00 79.88 71 GLY A CA 1
ATOM 567 C C . GLY A 1 71 ? 23.053 -0.748 -6.733 1.00 79.88 71 GLY A C 1
ATOM 568 O O . GLY A 1 71 ? 22.327 -0.973 -7.701 1.00 79.88 71 GLY A O 1
ATOM 569 N N . LYS A 1 72 ? 23.480 0.489 -6.440 1.00 84.19 72 LYS A N 1
ATOM 570 C CA . LYS A 1 72 ? 23.296 1.608 -7.377 1.00 84.19 72 LYS A CA 1
ATOM 571 C C . LYS A 1 72 ? 24.206 1.408 -8.572 1.00 84.19 72 LYS A C 1
ATOM 573 O O . LYS A 1 72 ? 25.415 1.251 -8.407 1.00 84.19 72 LYS A O 1
ATOM 578 N N . MET A 1 73 ? 23.625 1.491 -9.755 1.00 85.06 73 MET A N 1
ATOM 579 C CA . MET A 1 73 ? 24.341 1.357 -11.009 1.00 85.06 73 MET A CA 1
ATOM 580 C C . MET A 1 73 ? 23.810 2.369 -12.013 1.00 85.06 73 MET A C 1
ATOM 582 O O . MET A 1 73 ? 22.627 2.699 -12.006 1.00 85.06 73 MET A O 1
ATOM 586 N N . GLU A 1 74 ? 24.692 2.869 -12.869 1.00 87.06 74 GLU A N 1
ATOM 587 C CA . GLU A 1 74 ? 24.287 3.667 -14.019 1.00 87.06 74 GLU A CA 1
ATOM 588 C C . GLU A 1 74 ? 24.085 2.754 -15.223 1.00 87.06 74 GLU A C 1
ATOM 590 O O . GLU A 1 74 ? 24.925 1.894 -15.524 1.00 87.06 74 GLU A O 1
ATOM 595 N N . ILE A 1 75 ? 22.949 2.940 -15.889 1.00 86.62 75 ILE A N 1
ATOM 596 C CA . ILE A 1 75 ? 22.606 2.253 -17.129 1.00 86.62 75 ILE A CA 1
ATOM 597 C C . ILE A 1 75 ? 22.499 3.270 -18.258 1.00 86.62 75 ILE A C 1
ATOM 599 O O . ILE A 1 75 ? 22.004 4.380 -18.055 1.00 86.62 75 ILE A O 1
ATOM 603 N N . ALA A 1 76 ? 22.968 2.870 -19.433 1.00 85.88 76 ALA A N 1
ATOM 604 C CA . ALA A 1 76 ? 22.789 3.581 -20.684 1.00 85.88 76 ALA A CA 1
ATOM 605 C C . ALA A 1 76 ? 21.601 2.963 -21.427 1.00 85.88 76 ALA A C 1
ATOM 607 O O . ALA A 1 76 ? 21.535 1.739 -21.605 1.00 85.88 76 ALA A O 1
ATOM 608 N N . VAL A 1 77 ? 20.657 3.811 -21.829 1.00 83.25 77 VAL A N 1
ATOM 609 C CA . VAL A 1 77 ? 19.505 3.415 -22.643 1.00 83.25 77 VAL A CA 1
ATOM 610 C C . VAL A 1 77 ? 19.932 3.441 -24.108 1.00 83.25 77 VAL A C 1
ATOM 612 O O . VAL A 1 77 ? 20.478 4.438 -24.581 1.00 83.25 77 VAL A O 1
ATOM 615 N N . ALA A 1 78 ? 19.722 2.332 -24.813 1.00 77.44 78 ALA A N 1
ATOM 616 C CA . ALA A 1 78 ? 20.106 2.189 -26.210 1.00 77.44 78 ALA A CA 1
ATOM 617 C C . ALA A 1 78 ? 19.338 3.173 -27.108 1.00 77.44 78 ALA A C 1
ATOM 619 O O . ALA A 1 78 ? 18.188 3.523 -26.840 1.00 77.44 78 ALA A O 1
ATOM 620 N N . GLU A 1 79 ? 19.976 3.598 -28.197 1.00 62.94 79 GLU A N 1
ATOM 621 C CA . GLU A 1 79 ? 19.331 4.394 -29.241 1.00 62.94 79 GLU A CA 1
ATOM 622 C C . GLU A 1 79 ? 18.382 3.488 -30.052 1.00 62.94 79 GLU A C 1
ATOM 624 O O . GLU A 1 79 ? 18.829 2.553 -30.716 1.00 62.94 79 GLU A O 1
ATOM 629 N N . GLY A 1 80 ? 17.062 3.707 -29.961 1.00 60.72 80 GLY A N 1
ATOM 630 C CA . GLY A 1 80 ? 16.058 2.875 -30.640 1.00 60.72 80 GLY A CA 1
ATOM 631 C C . GLY A 1 80 ? 14.613 3.100 -30.172 1.00 60.72 80 GLY A C 1
ATOM 632 O O . GLY A 1 80 ? 14.359 3.849 -29.232 1.00 60.72 80 GLY A O 1
ATOM 633 N N . GLU A 1 81 ? 13.648 2.474 -30.857 1.00 53.41 81 GLU A N 1
ATOM 634 C CA . GLU A 1 81 ? 12.218 2.522 -30.500 1.00 53.41 81 GLU A CA 1
ATOM 635 C C . GLU A 1 81 ? 11.924 1.762 -29.195 1.00 53.41 81 GLU A C 1
ATOM 637 O O . GLU A 1 81 ? 12.487 0.698 -28.992 1.00 53.41 81 GLU A O 1
ATOM 642 N N . ARG A 1 82 ? 11.008 2.118 -28.281 1.00 57.59 82 ARG A N 1
ATOM 643 C CA . ARG A 1 82 ? 10.190 3.323 -27.963 1.00 57.59 82 ARG A CA 1
ATOM 644 C C . ARG A 1 82 ? 9.305 3.041 -26.724 1.00 57.59 82 ARG A C 1
ATOM 646 O O . ARG A 1 82 ? 8.798 3.976 -26.121 1.00 57.59 82 ARG A O 1
ATOM 653 N N . GLY A 1 83 ? 9.094 1.770 -26.351 1.00 61.34 83 GLY A N 1
ATOM 654 C CA . GLY A 1 83 ? 8.029 1.383 -25.414 1.00 61.34 83 GLY A CA 1
ATOM 655 C C . GLY A 1 83 ? 8.340 1.562 -23.925 1.00 61.34 83 GLY A C 1
ATOM 656 O O . GLY A 1 83 ? 7.490 2.033 -23.181 1.00 61.34 83 GLY A O 1
ATOM 657 N N . LEU A 1 84 ? 9.537 1.180 -23.464 1.00 71.50 84 LEU A N 1
ATOM 658 C CA . LEU A 1 84 ? 9.789 1.041 -22.019 1.00 71.50 84 LEU A CA 1
ATOM 659 C C . LEU A 1 84 ? 10.269 2.325 -21.326 1.00 71.50 84 LEU A C 1
ATOM 661 O O . LEU A 1 84 ? 9.969 2.540 -20.156 1.00 71.50 84 LEU A O 1
ATOM 665 N N . TYR A 1 85 ? 11.026 3.164 -22.035 1.00 70.88 85 TYR A N 1
ATOM 666 C CA . TYR A 1 85 ? 11.722 4.326 -21.466 1.00 70.88 85 TYR A CA 1
ATOM 667 C C . TYR A 1 85 ? 11.207 5.679 -21.970 1.00 70.88 85 TYR A C 1
ATOM 669 O O . TYR A 1 85 ? 11.702 6.717 -21.535 1.00 70.88 85 TYR A O 1
ATOM 677 N N . GLY A 1 86 ? 10.216 5.678 -22.867 1.00 66.38 86 GLY A N 1
ATOM 678 C CA . GLY A 1 86 ? 9.745 6.888 -23.536 1.00 66.38 86 GLY A CA 1
ATOM 679 C C . GLY A 1 86 ? 10.816 7.531 -24.425 1.00 66.38 86 GLY A C 1
ATOM 680 O O . GLY A 1 86 ? 11.976 7.123 -24.447 1.00 66.38 86 GLY A O 1
ATOM 681 N N . SER A 1 87 ? 10.436 8.555 -25.189 1.00 63.75 87 SER A N 1
ATOM 682 C CA . SER A 1 87 ? 11.357 9.237 -26.111 1.00 63.75 87 SER A CA 1
ATOM 683 C C . SER A 1 87 ? 12.411 10.101 -25.411 1.00 63.75 87 SER A C 1
ATOM 685 O O . SER A 1 87 ? 13.452 10.378 -25.995 1.00 63.75 87 SER A O 1
ATOM 687 N N . GLU A 1 88 ? 12.152 10.535 -24.175 1.00 61.66 88 GLU A N 1
ATOM 688 C CA . GLU A 1 88 ? 13.004 11.486 -23.445 1.00 61.66 88 GLU A CA 1
ATOM 689 C C . GLU A 1 88 ? 14.250 10.844 -22.815 1.00 61.66 88 GLU A C 1
ATOM 691 O O . GLU A 1 88 ? 15.232 11.537 -22.561 1.00 61.66 88 GLU A O 1
ATOM 696 N N . ALA A 1 89 ? 14.231 9.530 -22.569 1.00 66.81 89 ALA A N 1
ATOM 697 C CA . ALA A 1 89 ? 15.345 8.812 -21.946 1.00 66.81 89 ALA A CA 1
ATOM 698 C C . ALA A 1 89 ? 16.289 8.136 -22.960 1.00 66.81 89 ALA A C 1
ATOM 700 O O . ALA A 1 89 ? 17.300 7.554 -22.562 1.00 66.81 89 ALA A O 1
ATOM 701 N N . ILE A 1 90 ? 15.981 8.207 -24.261 1.00 66.62 90 ILE A N 1
ATOM 702 C CA . ILE A 1 90 ? 16.779 7.599 -25.337 1.00 66.62 90 ILE A CA 1
ATOM 703 C C . ILE A 1 90 ? 18.157 8.269 -25.417 1.00 66.62 90 ILE A C 1
ATOM 705 O O . ILE A 1 90 ? 18.260 9.494 -25.394 1.00 66.62 90 ILE A O 1
ATOM 709 N N . GLY A 1 91 ? 19.224 7.466 -25.499 1.00 62.00 91 GLY A N 1
ATOM 710 C CA . GLY A 1 91 ? 20.611 7.958 -25.520 1.00 62.00 91 GLY A CA 1
ATOM 711 C C . GLY A 1 91 ? 21.085 8.545 -24.182 1.00 62.00 91 GLY A C 1
ATOM 712 O O . GLY A 1 91 ? 22.205 9.046 -24.071 1.00 62.00 91 GLY A O 1
ATOM 713 N N . GLY A 1 92 ? 20.236 8.492 -23.151 1.00 78.38 92 GLY A N 1
ATOM 714 C CA . GLY A 1 92 ? 20.514 8.992 -21.816 1.00 78.38 92 GLY A CA 1
ATOM 715 C C . GLY A 1 92 ? 21.146 7.955 -20.889 1.00 78.38 92 GLY A C 1
ATOM 716 O O . GLY A 1 92 ? 21.208 6.755 -21.170 1.00 78.38 92 GLY A O 1
ATOM 717 N N . HIS A 1 93 ? 21.583 8.447 -19.731 1.00 82.88 93 HIS A N 1
ATOM 718 C CA . HIS A 1 93 ? 22.012 7.626 -18.604 1.00 82.88 93 HIS A CA 1
ATOM 719 C C . HIS A 1 93 ? 21.036 7.816 -17.447 1.00 82.88 93 HIS A C 1
ATOM 721 O O . HIS A 1 93 ? 20.586 8.933 -17.182 1.00 82.88 93 HIS A O 1
ATOM 727 N N . GLN A 1 94 ? 20.740 6.743 -16.723 1.00 84.19 94 GLN A N 1
ATOM 728 C CA . GLN A 1 94 ? 19.925 6.811 -15.514 1.00 84.19 94 GLN A CA 1
ATOM 729 C C . GLN A 1 94 ? 20.529 5.961 -14.401 1.00 84.19 94 GLN A C 1
ATOM 731 O O . GLN A 1 94 ? 21.130 4.911 -14.641 1.00 84.19 94 GLN A O 1
ATOM 736 N N . THR A 1 95 ? 20.365 6.422 -13.163 1.00 86.75 95 THR A N 1
ATOM 737 C CA . THR A 1 95 ? 20.749 5.649 -11.984 1.00 86.75 95 THR A CA 1
ATOM 738 C C . THR A 1 95 ? 19.616 4.703 -11.617 1.00 86.75 95 THR A C 1
ATOM 740 O O . THR A 1 95 ? 18.492 5.140 -11.359 1.00 86.75 95 THR A O 1
ATOM 743 N N . VAL A 1 96 ? 19.931 3.414 -11.540 1.00 88.75 96 VAL A N 1
ATOM 744 C CA . VAL A 1 96 ? 19.001 2.349 -11.165 1.00 88.75 96 VAL A CA 1
ATOM 745 C C . VAL A 1 96 ? 19.503 1.562 -9.965 1.00 88.75 96 VAL A C 1
ATOM 747 O O . VAL A 1 96 ? 20.701 1.502 -9.675 1.00 88.75 96 VAL A O 1
ATOM 750 N N . TRP A 1 97 ? 18.561 0.948 -9.259 1.00 88.75 97 TRP A N 1
ATOM 751 C CA . TRP A 1 97 ? 18.836 -0.016 -8.203 1.00 88.75 97 TRP A CA 1
ATOM 752 C C . TRP A 1 97 ? 18.858 -1.430 -8.784 1.00 88.75 97 TRP A C 1
ATOM 754 O O . TRP A 1 97 ? 17.825 -2.097 -8.878 1.00 88.75 97 TRP A O 1
ATOM 764 N N . MET A 1 98 ? 20.038 -1.837 -9.246 1.00 84.12 98 MET A N 1
ATOM 765 C CA . MET A 1 98 ? 20.263 -3.091 -9.958 1.00 84.12 98 MET A CA 1
ATOM 766 C C . MET A 1 98 ? 20.195 -4.278 -9.000 1.00 84.12 98 MET A C 1
ATOM 768 O O . MET A 1 98 ? 20.733 -4.199 -7.894 1.00 84.12 98 MET A O 1
ATOM 772 N N . SER A 1 99 ? 19.578 -5.378 -9.435 1.00 80.50 99 SER A N 1
ATOM 773 C CA . SER A 1 99 ? 19.734 -6.677 -8.783 1.00 80.50 99 SER A CA 1
ATOM 774 C C . SER A 1 99 ? 20.970 -7.376 -9.352 1.00 80.50 99 SER A C 1
ATOM 776 O O . SER A 1 99 ? 21.076 -7.601 -10.556 1.00 80.50 99 SER A O 1
ATOM 778 N N . HIS A 1 100 ? 21.922 -7.703 -8.482 1.00 68.31 100 HIS A N 1
ATOM 779 C CA . HIS A 1 100 ? 23.160 -8.423 -8.793 1.00 68.31 100 HIS A CA 1
ATOM 780 C C . HIS A 1 100 ? 23.018 -9.946 -8.645 1.00 68.31 100 HIS A C 1
ATOM 782 O O . HIS A 1 100 ? 24.021 -10.639 -8.462 1.00 68.31 100 HIS A O 1
ATOM 788 N N . GLY A 1 101 ? 21.783 -10.451 -8.671 1.00 65.88 101 GLY A N 1
ATOM 789 C CA . GLY A 1 101 ? 21.495 -11.880 -8.686 1.00 65.88 101 GLY A CA 1
ATOM 790 C C . GLY A 1 101 ? 21.832 -12.521 -10.035 1.00 65.88 101 GLY A C 1
ATOM 791 O O . GLY A 1 101 ? 22.915 -12.327 -10.589 1.00 65.88 101 GLY A O 1
ATOM 792 N N . ASP A 1 102 ? 20.890 -13.291 -10.568 1.00 65.69 102 ASP A N 1
ATOM 793 C CA . ASP A 1 102 ? 21.071 -14.002 -11.830 1.00 65.69 102 ASP A CA 1
ATOM 794 C C . ASP A 1 102 ? 20.978 -13.051 -13.028 1.00 65.69 102 ASP A C 1
ATOM 796 O O . ASP A 1 102 ? 20.012 -12.299 -13.171 1.00 65.69 102 ASP A O 1
ATOM 800 N N . GLU A 1 103 ? 21.986 -13.093 -13.901 1.00 67.94 103 GLU A N 1
ATOM 801 C CA . GLU A 1 103 ? 22.026 -12.315 -15.138 1.00 67.94 103 GLU A CA 1
ATOM 802 C C . GLU A 1 103 ? 21.642 -13.186 -16.343 1.00 67.94 103 GLU A C 1
ATOM 804 O O . GLU A 1 103 ? 22.083 -14.330 -16.486 1.00 67.94 103 GLU A O 1
ATOM 809 N N . ALA A 1 104 ? 20.847 -12.631 -17.258 1.00 62.97 104 ALA A N 1
ATOM 810 C CA . ALA A 1 104 ? 20.505 -13.289 -18.512 1.00 62.97 104 ALA A CA 1
ATOM 811 C C . ALA A 1 104 ? 21.726 -13.373 -19.451 1.00 62.97 104 ALA A C 1
ATOM 813 O O . ALA A 1 104 ? 22.006 -12.459 -20.224 1.00 62.97 104 ALA A O 1
ATOM 814 N N . VAL A 1 105 ? 22.436 -14.506 -19.426 1.00 64.56 105 VAL A N 1
ATOM 815 C CA . VAL A 1 105 ? 23.625 -14.745 -20.272 1.00 64.56 105 VAL A CA 1
ATOM 816 C C . VAL A 1 105 ? 23.261 -14.949 -21.751 1.00 64.56 105 VAL A C 1
ATOM 818 O O . VAL A 1 105 ? 24.036 -14.602 -22.642 1.00 64.56 105 VAL A O 1
ATOM 821 N N . LYS A 1 106 ? 22.074 -15.500 -22.044 1.00 74.31 106 LYS A N 1
ATOM 822 C CA . LYS A 1 106 ? 21.599 -15.747 -23.414 1.00 74.31 106 LYS A CA 1
ATOM 823 C C . LYS A 1 106 ? 20.167 -15.259 -23.585 1.00 74.31 106 LYS A C 1
ATOM 825 O O . LYS A 1 106 ? 19.254 -15.748 -22.926 1.00 74.31 106 LYS A O 1
ATOM 830 N N . LEU A 1 107 ? 19.977 -14.326 -24.512 1.00 77.38 107 LEU A N 1
ATOM 831 C CA . LEU A 1 107 ? 18.661 -13.782 -24.831 1.00 77.38 107 LEU A CA 1
ATOM 832 C C . LEU A 1 107 ? 17.835 -14.811 -25.619 1.00 77.38 107 LEU A C 1
ATOM 834 O O . LEU A 1 107 ? 18.356 -15.426 -26.560 1.00 77.38 107 LEU A O 1
ATOM 838 N N . PRO A 1 108 ? 16.548 -15.003 -25.284 1.00 78.44 108 PRO A N 1
ATOM 839 C CA . PRO A 1 108 ? 15.646 -15.787 -26.115 1.00 78.44 108 PRO A CA 1
ATOM 840 C C . PRO A 1 108 ? 15.477 -15.146 -27.502 1.00 78.44 108 PRO A C 1
ATOM 842 O O . PRO A 1 108 ? 15.627 -13.936 -27.676 1.00 78.44 108 PRO A O 1
ATOM 845 N N . LYS A 1 109 ? 15.132 -15.955 -28.511 1.00 79.56 109 LYS A N 1
ATOM 846 C CA . LYS A 1 109 ? 14.917 -15.456 -29.881 1.00 79.56 109 LYS A CA 1
ATOM 847 C C . LYS A 1 109 ? 13.827 -14.373 -29.904 1.00 79.56 109 LYS A C 1
ATOM 849 O O . LYS A 1 109 ? 12.741 -14.580 -29.365 1.00 79.56 109 LYS A O 1
ATOM 854 N N . GLY A 1 110 ? 14.116 -13.256 -30.573 1.00 80.56 110 GLY A N 1
ATOM 855 C CA . GLY A 1 110 ? 13.190 -12.130 -30.738 1.00 80.56 110 GLY A CA 1
ATOM 856 C C . GLY A 1 110 ? 13.224 -11.086 -29.618 1.00 80.56 110 GLY A C 1
ATOM 857 O O . GLY A 1 110 ? 12.396 -10.184 -29.641 1.00 80.56 110 GLY A O 1
ATOM 858 N N . PHE A 1 111 ? 14.142 -11.201 -28.653 1.00 84.06 111 PHE A N 1
ATOM 859 C CA . PHE A 1 111 ? 14.392 -10.146 -27.670 1.00 84.06 111 PHE A CA 1
ATOM 860 C C . PHE A 1 111 ? 15.542 -9.237 -28.112 1.00 84.06 111 PHE A C 1
ATOM 862 O O . PHE A 1 111 ? 16.592 -9.725 -28.537 1.00 84.06 111 PHE A O 1
ATOM 869 N N . SER A 1 112 ? 15.353 -7.928 -27.969 1.00 85.25 112 SER A N 1
ATOM 870 C CA . SER A 1 112 ? 16.379 -6.893 -28.110 1.00 85.25 112 SER A CA 1
ATOM 871 C C . SER A 1 112 ? 16.797 -6.370 -26.735 1.00 85.25 112 SER A C 1
ATOM 873 O O . SER A 1 112 ? 16.016 -6.368 -25.784 1.00 85.25 112 SER A O 1
ATOM 875 N N . VAL A 1 113 ? 18.056 -5.941 -26.613 1.00 86.12 113 VAL A N 1
ATOM 876 C CA . VAL A 1 113 ? 18.551 -5.259 -25.407 1.00 86.12 113 VAL A CA 1
ATOM 877 C C . VAL A 1 113 ? 18.308 -3.768 -25.562 1.00 86.12 113 VAL A C 1
ATOM 879 O O . VAL A 1 113 ? 18.785 -3.182 -26.530 1.00 86.12 113 VAL A O 1
ATOM 882 N N . VAL A 1 114 ? 17.625 -3.164 -24.590 1.00 85.50 114 VAL A N 1
ATOM 883 C CA . VAL A 1 114 ? 17.289 -1.729 -24.597 1.00 85.50 114 VAL A CA 1
ATOM 884 C C . VAL A 1 114 ? 18.024 -0.915 -23.550 1.00 85.50 114 VAL A C 1
ATOM 886 O O . VAL A 1 114 ? 18.115 0.299 -23.681 1.00 85.50 114 VAL A O 1
ATOM 889 N N . ALA A 1 115 ? 18.592 -1.554 -22.530 1.00 86.06 115 ALA A N 1
ATOM 890 C CA . ALA A 1 115 ? 19.504 -0.875 -21.625 1.00 86.06 115 ALA A CA 1
ATOM 891 C C . ALA A 1 115 ? 20.615 -1.810 -21.157 1.00 86.06 115 ALA A C 1
ATOM 893 O O . ALA A 1 115 ? 20.394 -3.003 -20.915 1.00 86.06 115 ALA A O 1
ATOM 894 N N . ARG A 1 116 ? 21.814 -1.250 -20.996 1.00 86.69 116 ARG A N 1
ATOM 895 C CA . ARG A 1 116 ? 22.977 -1.936 -20.423 1.00 86.69 116 ARG A CA 1
ATOM 896 C C . ARG A 1 116 ? 23.587 -1.101 -19.317 1.00 86.69 116 ARG A C 1
ATOM 898 O O . ARG A 1 116 ? 23.563 0.125 -19.378 1.00 86.69 116 ARG A O 1
ATOM 905 N N . SER A 1 117 ? 24.169 -1.755 -18.322 1.00 85.75 117 SER A N 1
ATOM 906 C CA . SER A 1 117 ? 25.033 -1.054 -17.382 1.00 85.75 117 SER A CA 1
ATOM 907 C C . SER A 1 117 ? 26.314 -0.590 -18.066 1.00 85.75 117 SER A C 1
ATOM 909 O O . SER A 1 117 ? 26.768 -1.194 -19.040 1.00 85.75 117 SER A O 1
ATOM 911 N N . LEU A 1 118 ? 26.962 0.429 -17.500 1.00 80.62 118 LEU A N 1
ATOM 912 C CA . LEU A 1 118 ? 28.313 0.827 -17.922 1.00 80.62 118 LEU A CA 1
ATOM 913 C C . LEU A 1 118 ? 29.349 -0.305 -17.778 1.00 80.62 118 LEU A C 1
ATOM 915 O O . LEU A 1 118 ? 30.419 -0.248 -18.372 1.00 80.62 118 LEU A O 1
ATOM 919 N N . GLN A 1 119 ? 29.035 -1.338 -16.991 1.00 78.00 119 GLN A N 1
ATOM 920 C CA . GLN A 1 119 ? 29.870 -2.527 -16.810 1.00 78.00 119 GLN A CA 1
ATOM 921 C C . GLN A 1 119 ? 29.570 -3.633 -17.839 1.00 78.00 119 GLN A C 1
ATOM 923 O O . GLN A 1 119 ? 30.218 -4.674 -17.816 1.00 78.00 119 GLN A O 1
ATOM 928 N N . GLY A 1 120 ? 28.615 -3.411 -18.750 1.00 74.62 120 GLY A N 1
ATOM 929 C CA . GLY A 1 120 ? 28.270 -4.316 -19.848 1.00 74.62 120 GLY A CA 1
ATOM 930 C C . GLY A 1 120 ? 27.100 -5.262 -19.569 1.00 74.62 120 GLY A C 1
ATOM 931 O O . GLY A 1 120 ? 26.596 -5.871 -20.520 1.00 74.62 120 GLY A O 1
ATOM 932 N N . SER A 1 121 ? 26.631 -5.346 -18.320 1.00 82.62 121 SER A N 1
ATOM 933 C CA . SER A 1 121 ? 25.516 -6.221 -17.945 1.00 82.62 121 SER A CA 1
ATOM 934 C C . SER A 1 121 ? 24.197 -5.773 -18.570 1.00 82.62 121 SER A C 1
ATOM 936 O O . SER A 1 121 ? 23.934 -4.576 -18.718 1.00 82.62 121 SER A O 1
ATOM 938 N N . VAL A 1 122 ? 23.347 -6.732 -18.932 1.00 85.31 122 VAL A N 1
ATOM 939 C CA . VAL A 1 122 ? 22.025 -6.452 -19.512 1.00 85.31 122 VAL A CA 1
ATOM 940 C C . VAL A 1 122 ? 21.096 -5.917 -18.420 1.00 85.31 122 VAL A C 1
ATOM 942 O O . VAL A 1 122 ? 20.818 -6.605 -17.444 1.00 85.31 122 VAL A O 1
ATOM 945 N N . ALA A 1 123 ? 20.611 -4.683 -18.582 1.00 86.31 123 ALA A N 1
ATOM 946 C CA . ALA A 1 123 ? 19.729 -4.035 -17.611 1.00 86.31 123 ALA A CA 1
ATOM 947 C C . ALA A 1 123 ? 18.249 -4.134 -17.996 1.00 86.31 123 ALA A C 1
ATOM 949 O O . ALA A 1 123 ? 17.396 -4.247 -17.116 1.00 86.31 123 ALA A O 1
ATOM 950 N N . ALA A 1 124 ? 17.947 -4.101 -19.296 1.00 87.94 124 ALA A N 1
ATOM 951 C CA . ALA A 1 124 ? 16.585 -4.212 -19.792 1.00 87.94 124 ALA A CA 1
ATOM 952 C C . ALA A 1 124 ? 16.520 -4.855 -21.180 1.00 87.94 124 ALA A C 1
ATOM 954 O O . ALA A 1 124 ? 17.381 -4.616 -22.036 1.00 87.94 124 ALA A O 1
ATOM 955 N N . ILE A 1 125 ? 15.475 -5.652 -21.391 1.00 87.00 125 ILE A N 1
ATOM 956 C CA . ILE A 1 125 ? 15.186 -6.366 -22.637 1.00 87.00 125 ILE A CA 1
ATOM 957 C C . ILE A 1 125 ? 13.736 -6.140 -23.047 1.00 87.00 125 ILE A C 1
ATOM 959 O O . ILE A 1 125 ? 12.859 -5.977 -22.197 1.00 87.00 125 ILE A O 1
ATOM 963 N N . GLU A 1 126 ? 13.464 -6.203 -24.341 1.00 86.81 126 GLU A N 1
ATOM 964 C CA . GLU A 1 126 ? 12.105 -6.101 -24.859 1.00 86.81 126 GLU A CA 1
ATOM 965 C C . GLU A 1 126 ? 11.866 -7.040 -26.040 1.00 86.81 126 GLU A C 1
ATOM 967 O O . GLU A 1 126 ? 12.785 -7.444 -26.751 1.00 86.81 126 GLU A O 1
ATOM 972 N N . ASN A 1 127 ? 10.602 -7.384 -26.249 1.00 86.94 127 ASN A N 1
ATOM 973 C CA . ASN A 1 127 ? 10.102 -8.081 -27.419 1.00 86.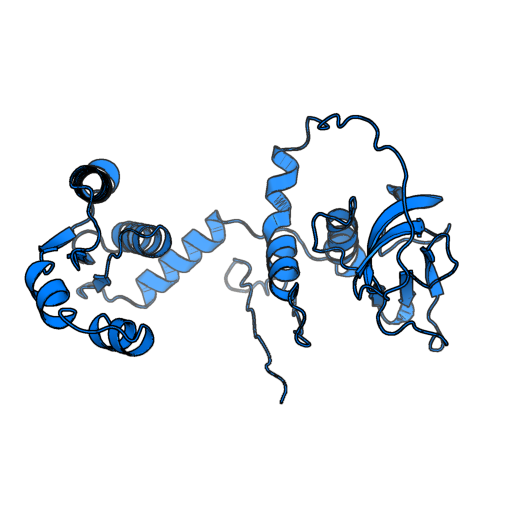94 127 ASN A CA 1
ATOM 974 C C . ASN A 1 127 ? 8.772 -7.437 -27.821 1.00 86.94 127 ASN A C 1
ATOM 976 O O . ASN A 1 127 ? 7.724 -7.769 -27.260 1.00 86.94 127 ASN A O 1
ATOM 980 N N . HIS A 1 128 ? 8.816 -6.529 -28.799 1.00 80.75 128 HIS A N 1
ATOM 981 C CA . HIS A 1 128 ? 7.636 -5.791 -29.273 1.00 80.75 128 HIS A CA 1
ATOM 982 C C . HIS A 1 128 ? 6.561 -6.701 -29.863 1.00 80.75 128 HIS A C 1
ATOM 984 O O . HIS A 1 128 ? 5.376 -6.501 -29.609 1.00 80.75 128 HIS A O 1
ATOM 990 N N . SER A 1 129 ? 6.954 -7.749 -30.595 1.00 83.75 129 SER A N 1
ATOM 991 C CA . SER A 1 129 ? 6.003 -8.675 -31.222 1.00 83.75 129 SER A CA 1
ATOM 992 C C . SER A 1 129 ? 5.164 -9.435 -30.193 1.00 83.75 129 SER A C 1
ATOM 994 O O . SER A 1 129 ? 4.004 -9.742 -30.452 1.00 83.75 129 SER A O 1
ATOM 996 N N . ARG A 1 130 ? 5.743 -9.746 -29.026 1.00 83.94 130 ARG A N 1
ATOM 997 C CA . ARG A 1 130 ? 5.065 -10.456 -27.929 1.00 83.94 130 ARG A CA 1
ATOM 998 C C . ARG A 1 130 ? 4.611 -9.540 -26.793 1.00 83.94 130 ARG A C 1
ATOM 1000 O O . ARG A 1 130 ? 3.962 -10.029 -25.876 1.00 83.94 130 ARG A O 1
ATOM 1007 N N . ARG A 1 131 ? 4.952 -8.246 -26.840 1.00 84.69 131 ARG A N 1
ATOM 1008 C CA . ARG A 1 131 ? 4.763 -7.265 -25.756 1.00 84.69 131 ARG A CA 1
ATOM 1009 C C . ARG A 1 131 ? 5.329 -7.740 -24.412 1.00 84.69 131 ARG A C 1
ATOM 1011 O O . ARG A 1 131 ? 4.701 -7.581 -23.369 1.00 84.69 131 ARG A O 1
ATOM 1018 N N . ILE A 1 132 ? 6.513 -8.349 -24.444 1.00 86.88 132 ILE A N 1
ATOM 1019 C CA . ILE A 1 132 ? 7.208 -8.821 -23.239 1.00 86.88 132 ILE A CA 1
ATOM 1020 C C . ILE A 1 132 ? 8.388 -7.898 -22.972 1.00 86.88 132 ILE A C 1
ATOM 1022 O O . ILE A 1 132 ? 9.219 -7.690 -23.852 1.00 86.88 132 ILE A O 1
ATOM 1026 N N . TYR A 1 133 ? 8.476 -7.391 -21.747 1.00 87.88 133 TYR A N 1
ATOM 1027 C CA . TYR A 1 133 ? 9.521 -6.474 -21.304 1.00 87.88 133 TYR A CA 1
ATOM 1028 C C . TYR A 1 133 ? 10.131 -7.022 -20.017 1.00 87.88 133 TYR A C 1
ATOM 1030 O O . TYR A 1 133 ? 9.414 -7.532 -19.156 1.00 87.88 133 TYR A O 1
ATOM 1038 N N . GLY A 1 134 ? 11.454 -6.960 -19.908 1.00 88.31 134 GLY A N 1
ATOM 1039 C CA . GLY A 1 134 ? 12.203 -7.455 -18.760 1.00 88.31 134 GLY A CA 1
ATOM 1040 C C . GLY A 1 134 ? 13.138 -6.381 -18.230 1.00 88.31 134 GLY A C 1
ATOM 1041 O O . GLY A 1 134 ? 13.842 -5.738 -19.005 1.00 88.31 134 GLY A O 1
ATOM 1042 N N . LEU A 1 135 ? 13.152 -6.211 -16.911 1.00 89.25 135 LEU A N 1
ATOM 1043 C CA . LEU A 1 135 ? 14.034 -5.302 -16.187 1.00 89.25 135 LEU A CA 1
ATOM 1044 C C . LEU A 1 135 ? 14.832 -6.107 -15.161 1.00 89.25 135 LEU A C 1
ATOM 1046 O O . LEU A 1 135 ? 14.259 -6.900 -14.422 1.00 89.25 135 LEU A O 1
ATOM 1050 N N . GLN A 1 136 ? 16.141 -5.879 -15.103 1.00 88.44 136 GLN A N 1
ATOM 1051 C CA . GLN A 1 136 ? 17.047 -6.499 -14.124 1.00 88.44 136 GLN A CA 1
ATOM 1052 C C . GLN A 1 136 ? 17.245 -5.619 -12.870 1.00 88.44 136 GLN A C 1
ATOM 1054 O O . GLN A 1 136 ? 17.978 -5.958 -11.941 1.00 88.44 136 GLN A O 1
ATOM 1059 N N . TYR A 1 137 ? 16.602 -4.454 -12.831 1.00 89.12 137 TYR A N 1
ATOM 1060 C CA . TYR A 1 137 ? 16.630 -3.523 -11.708 1.00 89.12 137 TYR A CA 1
ATOM 1061 C C . TYR A 1 137 ? 15.213 -3.255 -11.201 1.00 89.12 137 TYR A C 1
ATOM 1063 O O . TYR A 1 137 ? 14.234 -3.565 -11.874 1.00 89.12 137 TYR A O 1
ATOM 1071 N N . HIS A 1 138 ? 15.118 -2.631 -10.029 1.00 90.31 138 HIS A N 1
ATOM 1072 C CA . HIS A 1 138 ? 13.849 -2.290 -9.390 1.00 90.31 138 HIS A CA 1
ATOM 1073 C C . HIS A 1 138 ? 13.408 -0.862 -9.757 1.00 90.31 138 HIS A C 1
ATOM 1075 O O . HIS A 1 138 ? 13.917 0.100 -9.168 1.00 90.31 138 HIS A O 1
ATOM 1081 N N . PRO A 1 139 ? 12.500 -0.648 -10.728 1.00 89.94 139 PRO A N 1
ATOM 1082 C CA . PRO A 1 139 ? 11.954 0.683 -11.011 1.00 89.94 139 PRO A CA 1
ATOM 1083 C C . PRO A 1 139 ? 11.044 1.222 -9.887 1.00 89.94 139 PRO A C 1
ATOM 1085 O O . PRO A 1 139 ? 10.819 2.425 -9.776 1.00 89.94 139 PRO A O 1
ATOM 1088 N N . GLU A 1 140 ? 10.519 0.355 -9.023 1.00 89.06 140 GLU A N 1
ATOM 1089 C CA . GLU A 1 140 ? 9.568 0.694 -7.965 1.00 89.06 140 GLU A CA 1
ATOM 1090 C C . GLU A 1 140 ? 10.205 1.422 -6.767 1.00 89.06 140 GLU A C 1
ATOM 1092 O O . GLU A 1 140 ? 9.529 2.177 -6.046 1.00 89.06 140 GLU A O 1
ATOM 1097 N N . VAL A 1 141 ? 11.514 1.237 -6.565 1.00 88.62 141 VAL A N 1
ATOM 1098 C CA . VAL A 1 141 ? 12.257 1.838 -5.453 1.00 88.62 141 VAL A CA 1
ATOM 1099 C C . VAL A 1 141 ? 12.712 3.257 -5.781 1.00 88.62 141 VAL A C 1
ATOM 1101 O O . VAL A 1 141 ? 13.100 3.582 -6.896 1.00 88.62 141 VAL A O 1
ATOM 1104 N N . THR A 1 142 ? 12.753 4.117 -4.763 1.00 86.19 142 THR A N 1
ATOM 1105 C CA . THR A 1 142 ? 13.180 5.524 -4.899 1.00 86.19 142 THR A CA 1
ATOM 1106 C C . THR A 1 142 ? 14.643 5.701 -5.299 1.00 86.19 142 THR A C 1
ATOM 1108 O O . THR A 1 142 ? 15.059 6.806 -5.630 1.00 86.19 142 THR A O 1
ATOM 1111 N N . HIS A 1 143 ? 15.448 4.645 -5.194 1.00 86.88 143 HIS A N 1
ATOM 1112 C CA . HIS A 1 143 ? 16.851 4.673 -5.593 1.00 86.88 143 HIS A CA 1
ATOM 1113 C C . HIS A 1 143 ? 17.031 4.691 -7.115 1.00 86.88 143 HIS A C 1
ATOM 1115 O O . HIS A 1 143 ? 18.080 5.141 -7.572 1.00 86.88 143 HIS A O 1
ATOM 1121 N N . SER A 1 144 ? 16.019 4.247 -7.868 1.00 86.75 144 SER A N 1
ATOM 1122 C CA . SER A 1 144 ? 15.961 4.364 -9.323 1.00 86.75 144 SER A CA 1
ATOM 1123 C C . SER A 1 144 ? 15.360 5.721 -9.685 1.00 86.75 144 SER A C 1
ATOM 1125 O O . SER A 1 144 ? 14.174 5.958 -9.463 1.00 86.75 144 SER A O 1
ATOM 1127 N N . THR A 1 145 ? 16.179 6.638 -10.201 1.00 84.88 145 THR A N 1
ATOM 1128 C CA . THR A 1 145 ? 15.807 8.059 -10.346 1.00 84.88 145 THR A CA 1
ATOM 1129 C C . THR A 1 145 ? 14.673 8.297 -11.336 1.00 84.88 145 THR A C 1
ATOM 1131 O O . THR A 1 145 ? 13.920 9.244 -11.150 1.00 84.88 145 THR A O 1
ATOM 1134 N N . GLN A 1 146 ? 14.563 7.441 -12.354 1.00 84.81 146 GLN A N 1
ATOM 1135 C CA . GLN A 1 146 ? 13.536 7.488 -13.406 1.00 84.81 146 GLN A CA 1
ATOM 1136 C C . GLN A 1 146 ? 12.680 6.205 -13.424 1.00 84.81 146 GLN A C 1
ATOM 1138 O O . GLN A 1 146 ? 12.096 5.809 -14.435 1.00 84.81 146 GLN A O 1
ATOM 1143 N N . GLY A 1 147 ? 12.643 5.488 -12.294 1.00 85.62 147 GLY A N 1
ATOM 1144 C CA . GLY A 1 147 ? 11.938 4.212 -12.200 1.00 85.62 147 GLY A CA 1
ATOM 1145 C C . GLY A 1 147 ? 10.417 4.357 -12.315 1.00 85.62 147 GLY A C 1
ATOM 1146 O O . GLY A 1 147 ? 9.764 3.523 -12.938 1.00 85.62 147 GLY A O 1
ATOM 1147 N N . MET A 1 148 ? 9.848 5.444 -11.783 1.00 84.88 148 MET A N 1
ATOM 1148 C CA . MET A 1 148 ? 8.411 5.705 -11.922 1.00 84.88 148 MET A CA 1
ATOM 1149 C C . MET A 1 148 ? 8.033 6.000 -13.371 1.00 84.88 148 MET A C 1
ATOM 1151 O O . MET A 1 148 ? 7.057 5.443 -13.858 1.00 84.88 148 MET A O 1
ATOM 1155 N N . GLU A 1 149 ? 8.827 6.822 -14.054 1.00 84.88 149 GLU A N 1
ATOM 1156 C CA . GLU A 1 149 ? 8.664 7.148 -15.467 1.00 84.88 149 GLU A CA 1
ATOM 1157 C C . GLU A 1 149 ? 8.690 5.878 -16.324 1.00 84.88 149 GLU A C 1
ATOM 1159 O O . GLU A 1 149 ? 7.795 5.676 -17.138 1.00 84.88 149 GLU A O 1
ATOM 1164 N N . THR A 1 150 ? 9.627 4.961 -16.054 1.00 86.31 150 THR A N 1
ATOM 1165 C CA . THR A 1 150 ? 9.691 3.649 -16.730 1.00 86.31 150 THR A CA 1
ATOM 1166 C C . THR A 1 150 ? 8.393 2.846 -16.543 1.00 86.31 150 THR A C 1
ATOM 1168 O O . THR A 1 150 ? 7.831 2.316 -17.501 1.00 86.31 150 THR A O 1
ATOM 1171 N N . LEU A 1 151 ? 7.881 2.760 -15.307 1.00 87.31 151 LEU A N 1
ATOM 1172 C CA . LEU A 1 151 ? 6.621 2.059 -15.026 1.00 87.31 151 LEU A CA 1
ATOM 1173 C C . LEU A 1 151 ? 5.425 2.729 -15.714 1.00 87.31 151 LEU A C 1
ATOM 1175 O O . LEU A 1 151 ? 4.497 2.040 -16.129 1.00 87.31 151 LEU A O 1
ATOM 1179 N N . TRP A 1 152 ? 5.429 4.054 -15.841 1.00 83.69 152 TRP A N 1
ATOM 1180 C CA . TRP A 1 152 ? 4.347 4.786 -16.494 1.00 83.69 152 TRP A CA 1
ATOM 1181 C C . TRP A 1 152 ? 4.347 4.615 -18.005 1.00 83.69 152 TRP A C 1
ATOM 1183 O O . TRP A 1 152 ? 3.284 4.342 -18.550 1.00 83.69 152 TRP A O 1
ATOM 1193 N N . HIS A 1 153 ? 5.505 4.676 -18.662 1.00 84.62 153 HIS A N 1
ATOM 1194 C CA . HIS A 1 153 ? 5.610 4.364 -20.090 1.00 84.62 153 HIS A CA 1
ATOM 1195 C C . HIS A 1 153 ? 5.107 2.946 -20.381 1.00 84.62 153 HIS A C 1
ATOM 1197 O O . HIS A 1 153 ? 4.317 2.729 -21.298 1.00 84.62 153 HIS A O 1
ATOM 1203 N N . PHE A 1 154 ? 5.437 1.983 -19.517 1.00 86.06 154 PHE A N 1
ATOM 1204 C CA . PHE A 1 154 ? 4.882 0.638 -19.633 1.00 86.06 154 PHE A CA 1
ATOM 1205 C C . PHE A 1 154 ? 3.345 0.604 -19.490 1.00 86.06 154 PHE A C 1
ATOM 1207 O O . PHE A 1 154 ? 2.654 0.000 -20.306 1.00 86.06 154 PHE A O 1
ATOM 1214 N N . LEU A 1 155 ? 2.769 1.260 -18.483 1.00 85.31 155 LEU A N 1
ATOM 1215 C CA . LEU A 1 155 ? 1.317 1.203 -18.258 1.00 85.31 155 LEU A CA 1
ATOM 1216 C C . LEU A 1 155 ? 0.512 1.988 -19.306 1.00 85.31 155 LEU A C 1
ATOM 1218 O O . LEU A 1 155 ? -0.517 1.505 -19.776 1.00 85.31 155 LEU A O 1
ATOM 1222 N N . LEU A 1 156 ? 0.955 3.194 -19.656 1.00 82.00 156 LEU A N 1
ATOM 1223 C CA . LEU A 1 156 ? 0.223 4.100 -20.539 1.00 82.00 156 LEU A CA 1
ATOM 1224 C C . LEU A 1 156 ? 0.514 3.812 -22.009 1.00 82.00 156 LEU A C 1
ATOM 1226 O O . LEU A 1 156 ? -0.418 3.633 -22.786 1.00 82.00 156 LEU A O 1
ATOM 1230 N N . ASP A 1 157 ? 1.791 3.731 -22.383 1.00 81.81 157 ASP A N 1
ATOM 1231 C CA . ASP A 1 157 ? 2.189 3.681 -23.792 1.00 81.81 157 ASP A CA 1
ATOM 1232 C C . ASP A 1 157 ? 2.174 2.244 -24.322 1.00 81.81 157 ASP A C 1
ATOM 1234 O O . ASP A 1 157 ? 1.728 1.996 -25.442 1.00 81.81 157 ASP A O 1
ATOM 1238 N N . VAL A 1 158 ? 2.619 1.273 -23.513 1.00 82.75 158 VAL A N 1
ATOM 1239 C CA . VAL A 1 158 ? 2.654 -0.144 -23.916 1.00 82.75 158 VAL A CA 1
ATOM 1240 C C . VAL A 1 158 ? 1.321 -0.843 -23.649 1.00 82.75 158 VAL A C 1
ATOM 1242 O O . VAL A 1 158 ? 0.782 -1.509 -24.538 1.00 82.75 158 VAL A O 1
ATOM 1245 N N . CYS A 1 159 ? 0.782 -0.733 -22.430 1.00 83.00 159 CYS A N 1
ATOM 1246 C CA . CYS A 1 159 ? -0.477 -1.390 -22.069 1.00 83.00 159 CYS A CA 1
ATOM 1247 C C . CYS A 1 159 ? -1.722 -0.599 -22.499 1.00 83.00 159 CYS A C 1
ATOM 1249 O O . CYS A 1 159 ? -2.795 -1.197 -22.573 1.00 83.00 159 CYS A O 1
ATOM 1251 N N . GLY A 1 160 ? -1.608 0.700 -22.802 1.00 81.25 160 GLY A N 1
ATOM 1252 C CA . GLY A 1 160 ? -2.751 1.526 -23.210 1.00 81.25 160 GLY A CA 1
ATOM 1253 C C . GLY A 1 160 ? -3.746 1.798 -22.080 1.00 81.25 160 GLY A C 1
ATOM 1254 O O . GLY A 1 160 ? -4.920 2.053 -22.343 1.00 81.25 160 GLY A O 1
ATOM 1255 N N . ILE A 1 161 ? -3.315 1.689 -20.819 1.00 81.50 161 ILE A N 1
ATOM 1256 C CA . ILE A 1 161 ? -4.193 1.862 -19.661 1.00 81.50 161 ILE A CA 1
ATOM 1257 C C . ILE A 1 161 ? -4.513 3.344 -19.494 1.00 81.50 161 ILE A C 1
ATOM 1259 O O . ILE A 1 161 ? -3.625 4.189 -19.419 1.00 81.50 161 ILE A O 1
ATOM 1263 N N . THR A 1 162 ? -5.795 3.669 -19.362 1.00 74.06 162 THR A N 1
ATOM 1264 C CA . THR A 1 162 ? -6.220 5.017 -18.990 1.00 74.06 162 THR A CA 1
ATOM 1265 C C . THR A 1 162 ? -6.070 5.216 -17.488 1.00 74.06 162 THR A C 1
ATOM 1267 O O . THR A 1 162 ? -6.512 4.385 -16.699 1.00 74.06 162 THR A O 1
ATOM 1270 N N . ALA A 1 163 ? -5.482 6.339 -17.079 1.00 68.81 163 ALA A N 1
ATOM 1271 C CA . ALA A 1 163 ? -5.364 6.724 -15.676 1.00 68.81 163 ALA A CA 1
ATOM 1272 C C . ALA A 1 163 ? -6.656 7.381 -15.148 1.00 68.81 163 ALA A C 1
ATOM 1274 O O . ALA A 1 163 ? -6.683 8.562 -14.796 1.00 68.81 163 ALA A O 1
ATOM 1275 N N . ASP A 1 164 ? -7.746 6.621 -15.120 1.00 69.19 164 ASP A N 1
ATOM 1276 C CA . ASP A 1 164 ? -9.077 7.061 -14.689 1.00 69.19 164 ASP A CA 1
ATOM 1277 C C . ASP A 1 164 ? -9.329 6.878 -13.183 1.00 69.19 164 ASP A C 1
ATOM 1279 O O . ASP A 1 164 ? -10.312 7.396 -12.650 1.00 69.19 164 ASP A O 1
ATOM 1283 N N . TRP A 1 165 ? -8.411 6.221 -12.468 1.00 68.25 165 TRP A N 1
ATOM 1284 C CA . TRP A 1 165 ? -8.553 5.966 -11.038 1.00 68.25 165 TRP A CA 1
ATOM 1285 C C . TRP A 1 165 ? -8.571 7.263 -10.210 1.00 68.25 165 TRP A C 1
ATOM 1287 O O . TRP A 1 165 ? -7.582 7.998 -10.117 1.00 68.25 165 TRP A O 1
ATOM 1297 N N . LYS A 1 166 ? -9.717 7.538 -9.576 1.00 69.69 166 LYS A N 1
ATOM 1298 C CA . LYS A 1 166 ? -9.943 8.688 -8.691 1.00 69.69 166 LYS A CA 1
ATOM 1299 C C . LYS A 1 166 ? -10.491 8.221 -7.350 1.00 69.69 166 LYS A C 1
ATOM 1301 O O . LYS A 1 166 ? -11.454 7.461 -7.303 1.00 69.69 166 LYS A O 1
ATOM 1306 N N . MET A 1 167 ? -9.948 8.774 -6.266 1.00 73.19 167 MET A N 1
ATOM 1307 C CA . MET A 1 167 ? -10.436 8.507 -4.907 1.00 73.19 167 MET A CA 1
ATOM 1308 C C . MET A 1 167 ? -11.918 8.854 -4.728 1.00 73.19 167 MET A C 1
ATOM 1310 O O . MET A 1 167 ? -12.606 8.178 -3.975 1.00 73.19 167 MET A O 1
ATOM 1314 N N . GLN A 1 168 ? -12.423 9.874 -5.432 1.00 75.25 168 GLN A N 1
ATOM 1315 C CA . GLN A 1 168 ? -13.846 10.225 -5.404 1.00 75.25 168 GLN A CA 1
ATOM 1316 C C . GLN A 1 168 ? -14.728 9.096 -5.954 1.00 75.25 168 GLN A C 1
ATOM 1318 O O . GLN A 1 168 ? -15.744 8.784 -5.347 1.00 75.25 168 GLN A O 1
ATOM 1323 N N . GLY A 1 169 ? -14.312 8.444 -7.046 1.00 78.50 169 GLY A N 1
ATOM 1324 C CA . GLY A 1 169 ? -15.055 7.317 -7.617 1.00 78.50 169 GLY A CA 1
ATOM 1325 C C . GLY A 1 169 ? -15.079 6.119 -6.671 1.00 78.50 169 GLY A C 1
ATOM 1326 O O . GLY A 1 169 ? -16.139 5.557 -6.423 1.00 78.50 169 GLY A O 1
ATOM 1327 N N . VAL A 1 170 ? -13.934 5.802 -6.056 1.00 79.00 170 VAL A N 1
ATOM 1328 C CA . VAL A 1 170 ? -13.848 4.737 -5.040 1.00 79.00 170 VAL A CA 1
ATOM 1329 C C . VAL A 1 170 ? -14.780 5.035 -3.865 1.00 79.00 170 VAL A C 1
ATOM 1331 O O . VAL A 1 170 ? -15.534 4.169 -3.442 1.00 79.00 170 VAL A O 1
ATOM 1334 N N . LEU A 1 171 ? -14.784 6.273 -3.367 1.00 83.12 171 LEU A N 1
ATOM 1335 C CA . LEU A 1 171 ? -15.656 6.679 -2.266 1.00 83.12 171 LEU A CA 1
ATOM 1336 C C . LEU A 1 171 ? -17.144 6.474 -2.595 1.00 83.12 171 LEU A C 1
ATOM 1338 O O . LEU A 1 171 ? -17.892 5.958 -1.768 1.00 83.12 171 LEU A O 1
ATOM 1342 N N . GLU A 1 172 ? -17.581 6.877 -3.789 1.00 84.31 172 GLU A N 1
ATOM 1343 C CA . GLU A 1 172 ? -18.969 6.715 -4.233 1.00 84.31 172 GLU A CA 1
ATOM 1344 C C . GLU A 1 172 ? -19.374 5.245 -4.379 1.00 84.31 172 GLU A C 1
ATOM 1346 O O . GLU A 1 172 ? -20.502 4.877 -4.043 1.00 84.31 172 GLU A O 1
ATOM 1351 N N . GLU A 1 173 ? -18.467 4.399 -4.864 1.00 86.00 173 GLU A N 1
ATOM 1352 C CA . GLU A 1 173 ? -18.690 2.958 -4.968 1.00 86.00 173 GLU A CA 1
ATOM 1353 C C . GLU A 1 173 ? -18.799 2.298 -3.601 1.00 86.00 173 GLU A C 1
ATOM 1355 O O . GLU A 1 173 ? -19.767 1.579 -3.360 1.00 86.00 173 GLU A O 1
ATOM 1360 N N . GLU A 1 174 ? -17.888 2.605 -2.679 1.00 87.69 174 GLU A N 1
ATOM 1361 C CA . GLU A 1 174 ? -17.945 2.078 -1.315 1.00 87.69 174 GLU A CA 1
ATOM 1362 C C . GLU A 1 174 ? -19.229 2.521 -0.599 1.00 87.69 174 GLU A C 1
ATOM 1364 O O . GLU A 1 174 ? -19.880 1.718 0.066 1.00 87.69 174 GLU A O 1
ATOM 1369 N N . ILE A 1 175 ? -19.686 3.763 -0.805 1.00 88.00 175 ILE A N 1
ATOM 1370 C CA . ILE A 1 175 ? -20.985 4.221 -0.287 1.00 88.00 175 ILE A CA 1
ATOM 1371 C C . ILE A 1 175 ? -22.137 3.369 -0.840 1.00 88.00 175 ILE A C 1
ATOM 1373 O O . ILE A 1 175 ? -23.049 3.019 -0.087 1.00 88.00 175 ILE A O 1
ATOM 1377 N N . LYS A 1 176 ? -22.125 3.027 -2.135 1.00 88.19 176 LYS A N 1
ATOM 1378 C CA . LYS A 1 176 ? -23.152 2.158 -2.739 1.00 88.19 176 LYS A CA 1
ATOM 1379 C C . LYS A 1 176 ? -23.099 0.747 -2.165 1.00 88.19 176 LYS A C 1
ATOM 1381 O O . LYS A 1 176 ? -24.152 0.191 -1.871 1.00 88.19 176 LYS A O 1
ATOM 1386 N N . VAL A 1 177 ? -21.900 0.195 -1.976 1.00 89.25 177 VAL A N 1
ATOM 1387 C CA . VAL A 1 177 ? -21.707 -1.123 -1.360 1.00 89.25 177 VAL A CA 1
ATOM 1388 C C . VAL A 1 177 ? -22.270 -1.126 0.058 1.00 89.25 177 VAL A C 1
ATOM 1390 O O . VAL A 1 177 ? -23.099 -1.974 0.373 1.00 89.25 177 VAL A O 1
ATOM 1393 N N . ILE A 1 178 ? -21.916 -0.139 0.886 1.00 88.25 178 ILE A N 1
ATOM 1394 C CA . ILE A 1 178 ? -22.421 -0.026 2.263 1.00 88.25 178 ILE A CA 1
ATOM 1395 C C . ILE A 1 178 ? -23.953 0.063 2.275 1.00 88.25 178 ILE A C 1
ATOM 1397 O O . ILE A 1 178 ? -24.594 -0.655 3.036 1.00 88.25 178 ILE A O 1
ATOM 1401 N N . LYS A 1 179 ? -24.555 0.888 1.407 1.00 87.00 179 LYS A N 1
ATOM 1402 C CA . LYS A 1 179 ? -26.023 1.002 1.291 1.00 87.00 179 LYS A CA 1
ATOM 1403 C C . LYS A 1 179 ? -26.704 -0.277 0.803 1.00 87.00 179 LYS A C 1
ATOM 1405 O O . LYS A 1 179 ? -27.869 -0.481 1.116 1.00 87.00 179 LYS A O 1
ATOM 1410 N N . GLY A 1 180 ? -26.018 -1.087 -0.001 1.00 88.81 180 GLY A N 1
ATOM 1411 C CA . GLY A 1 180 ? -26.541 -2.363 -0.488 1.00 88.81 180 GLY A CA 1
ATOM 1412 C C . GLY A 1 180 ? -26.438 -3.488 0.540 1.00 88.81 180 GLY A C 1
ATOM 1413 O O . GLY A 1 180 ? -27.247 -4.408 0.508 1.00 88.81 180 GLY A O 1
ATOM 1414 N N . VAL A 1 181 ? -25.453 -3.417 1.438 1.00 90.00 181 VAL A N 1
ATOM 1415 C CA . VAL A 1 181 ? -25.219 -4.429 2.477 1.00 90.00 181 VAL A CA 1
ATOM 1416 C C . VAL A 1 181 ? -26.029 -4.147 3.740 1.00 90.00 181 VAL A C 1
ATOM 1418 O O . VAL A 1 181 ? -26.534 -5.089 4.337 1.00 90.00 181 VAL A O 1
ATOM 1421 N N . VAL A 1 182 ? -26.149 -2.881 4.151 1.00 89.88 182 VAL A N 1
ATOM 1422 C CA . VAL A 1 182 ? -26.843 -2.497 5.389 1.00 89.88 182 VAL A CA 1
ATOM 1423 C C . VAL A 1 182 ? -28.298 -2.151 5.085 1.00 89.88 182 VAL A C 1
ATOM 1425 O O . VAL A 1 182 ? -28.579 -1.172 4.388 1.00 89.88 182 VAL A O 1
ATOM 1428 N N . GLY A 1 183 ? -29.226 -2.923 5.648 1.00 87.31 183 GLY A N 1
ATOM 1429 C CA . GLY A 1 183 ? -30.664 -2.698 5.533 1.00 87.31 183 GLY A CA 1
ATOM 1430 C C . GLY A 1 183 ? -31.124 -1.347 6.111 1.00 87.31 183 GLY A C 1
ATOM 1431 O O . GLY A 1 183 ? -30.379 -0.676 6.835 1.00 87.31 183 GLY A O 1
ATOM 1432 N N . PRO A 1 184 ? -32.364 -0.914 5.816 1.00 83.50 184 PRO A N 1
ATOM 1433 C CA . PRO A 1 184 ? -32.885 0.387 6.248 1.00 83.50 184 PRO A CA 1
ATOM 1434 C C . PRO A 1 184 ? -32.927 0.556 7.776 1.00 83.50 184 PRO A C 1
ATOM 1436 O O . PRO A 1 184 ? -32.611 1.641 8.262 1.00 83.50 184 PRO A O 1
ATOM 1439 N N . ASP A 1 185 ? -33.210 -0.520 8.514 1.00 87.62 185 ASP A N 1
ATOM 1440 C CA . ASP A 1 185 ? -33.369 -0.515 9.978 1.00 87.62 185 ASP A CA 1
ATOM 1441 C C . ASP A 1 185 ? -32.211 -1.204 10.722 1.00 87.62 185 ASP A C 1
ATOM 1443 O O . ASP A 1 185 ? -32.235 -1.365 11.941 1.00 87.62 185 ASP A O 1
ATOM 1447 N N . GLU A 1 186 ? -31.173 -1.627 9.999 1.00 91.25 186 GLU A N 1
ATOM 1448 C CA . GLU A 1 186 ? -30.043 -2.332 10.599 1.00 91.25 186 GLU A CA 1
ATOM 1449 C C . GLU A 1 186 ? -29.072 -1.368 11.286 1.00 91.25 186 GLU A C 1
ATOM 1451 O O . GLU A 1 186 ? -28.845 -0.238 10.842 1.00 91.25 186 GLU A O 1
ATOM 1456 N N . HIS A 1 187 ? -28.475 -1.836 12.377 1.00 91.38 187 HIS A N 1
ATOM 1457 C CA . HIS A 1 187 ? -27.473 -1.104 13.140 1.00 91.38 187 HIS A CA 1
ATOM 1458 C C . HIS A 1 187 ? -26.093 -1.724 12.932 1.00 91.38 187 HIS A C 1
ATOM 1460 O O . HIS A 1 187 ? -25.955 -2.941 12.826 1.00 91.38 187 HIS A O 1
ATOM 1466 N N . VAL A 1 188 ? -25.059 -0.882 12.908 1.00 93.06 188 VAL A N 1
ATOM 1467 C CA . VAL A 1 188 ? -23.672 -1.310 12.681 1.00 93.06 188 VAL A CA 1
ATOM 1468 C C . VAL A 1 188 ? -22.838 -0.973 13.902 1.00 93.06 188 VAL A C 1
ATOM 1470 O O . VAL A 1 188 ? -22.918 0.138 14.417 1.00 93.06 188 VAL A O 1
ATOM 1473 N N . ILE A 1 189 ? -22.005 -1.914 14.341 1.00 93.00 189 ILE A N 1
ATOM 1474 C CA . ILE A 1 189 ? -21.033 -1.692 15.412 1.00 93.00 189 ILE A CA 1
ATOM 1475 C C . ILE A 1 189 ? -19.642 -1.548 14.793 1.00 93.00 189 ILE A C 1
ATOM 1477 O O . ILE A 1 189 ? -19.245 -2.354 13.952 1.00 93.00 189 ILE A O 1
ATOM 1481 N N . CYS A 1 190 ? -18.888 -0.534 15.217 1.00 92.31 190 CYS A N 1
ATOM 1482 C CA . CYS A 1 190 ? -17.516 -0.297 14.776 1.00 92.31 190 CYS A CA 1
ATOM 1483 C C . CYS A 1 190 ? -16.568 -0.228 15.976 1.00 92.31 190 CYS A C 1
ATOM 1485 O O . CYS A 1 190 ? -16.746 0.587 16.880 1.00 92.31 190 CYS A O 1
ATOM 1487 N N . ALA A 1 191 ? -15.536 -1.070 15.979 1.00 91.75 191 ALA A N 1
ATOM 1488 C CA . ALA A 1 191 ? -14.472 -0.993 16.971 1.00 91.75 191 ALA A CA 1
ATOM 1489 C C . ALA A 1 191 ? -13.465 0.097 16.569 1.00 91.75 191 ALA A C 1
ATOM 1491 O O . ALA A 1 191 ? -12.779 -0.014 15.551 1.00 91.75 191 ALA A O 1
ATOM 1492 N N . LEU A 1 192 ? -13.367 1.151 17.380 1.00 89.56 192 LEU A N 1
ATOM 1493 C CA . LEU A 1 192 ? -12.395 2.224 17.210 1.00 89.56 192 LEU A CA 1
ATOM 1494 C C . LEU A 1 192 ? -11.144 1.926 18.033 1.00 89.56 192 LEU A C 1
ATOM 1496 O O . LEU A 1 192 ? -11.207 1.802 19.252 1.00 89.56 192 LEU A O 1
ATOM 1500 N N . SER A 1 193 ? -9.990 1.885 17.369 1.00 83.94 193 SER A N 1
ATOM 1501 C CA . SER A 1 193 ? -8.688 1.726 18.031 1.00 83.94 193 SER A CA 1
ATOM 1502 C C . SER A 1 193 ? -7.965 3.054 18.274 1.00 83.94 193 SER A C 1
ATOM 1504 O O . SER A 1 193 ? -6.959 3.093 18.976 1.00 83.94 193 SER A O 1
ATOM 1506 N N . GLY A 1 194 ? -8.439 4.151 17.668 1.00 78.31 194 GLY A N 1
ATOM 1507 C CA . GLY A 1 194 ? -7.693 5.414 17.589 1.00 78.31 194 GLY A CA 1
ATOM 1508 C C . GLY A 1 194 ? -6.736 5.492 16.393 1.00 78.31 194 GLY A C 1
ATOM 1509 O O . GLY A 1 194 ? -6.099 6.524 16.190 1.00 78.31 194 GLY A O 1
ATOM 1510 N N . GLY A 1 195 ? -6.640 4.427 15.591 1.00 81.44 195 GLY A N 1
ATOM 1511 C CA . GLY A 1 195 ? -5.908 4.422 14.327 1.00 81.44 195 GLY A CA 1
ATOM 1512 C C . GLY A 1 195 ? -6.649 5.158 13.209 1.00 81.44 195 GLY A C 1
ATOM 1513 O O . GLY A 1 195 ? -7.869 5.338 13.260 1.00 81.44 195 GLY A O 1
ATOM 1514 N N . VAL A 1 196 ? -5.902 5.557 12.178 1.00 84.19 196 VAL A N 1
ATOM 1515 C CA . VAL A 1 196 ? -6.448 6.245 10.995 1.00 84.19 196 VAL A CA 1
ATOM 1516 C C . VAL A 1 196 ? -7.475 5.359 10.287 1.00 84.19 196 VAL A C 1
ATOM 1518 O O . VAL A 1 196 ? -8.600 5.796 10.088 1.00 84.19 196 VAL A O 1
ATOM 1521 N N . ASP A 1 197 ? -7.153 4.084 10.053 1.00 86.19 197 ASP A N 1
ATOM 1522 C CA . ASP A 1 197 ? -8.017 3.158 9.308 1.00 86.19 197 ASP A CA 1
ATOM 1523 C C . ASP A 1 197 ? -9.410 2.995 9.939 1.00 86.19 197 ASP A C 1
ATOM 1525 O O . ASP A 1 197 ? -10.426 3.190 9.275 1.00 86.19 197 ASP A O 1
ATOM 1529 N N . SER A 1 198 ? -9.482 2.693 11.243 1.00 88.50 198 SER A N 1
ATOM 1530 C CA . SER A 1 198 ? -10.771 2.545 11.939 1.00 88.50 198 SER A CA 1
ATOM 1531 C C . SER A 1 198 ? -11.557 3.855 11.978 1.00 88.50 198 SER A C 1
ATOM 1533 O O . SER A 1 198 ? -12.784 3.846 11.930 1.00 88.50 198 SER A O 1
ATOM 1535 N N . THR A 1 199 ? -10.852 4.987 12.051 1.00 88.00 199 THR A N 1
ATOM 1536 C CA . THR A 1 199 ? -11.473 6.316 12.083 1.00 88.00 199 THR A CA 1
ATOM 1537 C C . THR A 1 199 ? -12.054 6.682 10.721 1.00 88.00 199 THR A C 1
ATOM 1539 O O . THR A 1 199 ? -13.177 7.184 10.648 1.00 88.00 199 THR A O 1
ATOM 1542 N N . ASP A 1 200 ? -11.331 6.387 9.644 1.00 88.44 200 ASP A N 1
ATOM 1543 C CA . ASP A 1 200 ? -11.775 6.622 8.274 1.00 88.44 200 ASP A CA 1
ATOM 1544 C C . ASP A 1 200 ? -12.985 5.745 7.940 1.00 88.44 200 ASP A C 1
ATOM 1546 O O . ASP A 1 200 ? -13.982 6.251 7.420 1.00 88.44 200 ASP A O 1
ATOM 1550 N N . VAL A 1 201 ? -12.954 4.462 8.324 1.00 90.19 201 VAL A N 1
ATOM 1551 C CA . VAL A 1 201 ? -14.095 3.544 8.171 1.00 90.19 201 VAL A CA 1
ATOM 1552 C C . VAL A 1 201 ? -15.306 4.044 8.954 1.00 90.19 201 VAL A C 1
ATOM 1554 O O . VAL A 1 201 ? -16.387 4.172 8.380 1.00 90.19 201 VAL A O 1
ATOM 1557 N N . ALA A 1 202 ? -15.146 4.379 10.237 1.00 90.06 202 ALA A N 1
ATOM 1558 C CA . ALA A 1 202 ? -16.249 4.884 11.052 1.00 90.06 202 ALA A CA 1
ATOM 1559 C C . ALA A 1 202 ? -16.841 6.174 10.471 1.00 90.06 202 ALA A C 1
ATOM 1561 O O . ALA A 1 202 ? -18.057 6.316 10.390 1.00 90.06 202 ALA A O 1
ATOM 1562 N N . THR A 1 203 ? -15.993 7.088 9.997 1.00 88.94 203 THR A N 1
ATOM 1563 C CA . THR A 1 203 ? -16.427 8.339 9.363 1.00 88.94 203 THR A CA 1
ATOM 1564 C C . THR A 1 203 ? -17.185 8.077 8.067 1.00 88.94 203 THR A C 1
ATOM 1566 O O . THR A 1 203 ? -18.211 8.711 7.812 1.00 88.94 203 THR A O 1
ATOM 1569 N N . LEU A 1 204 ? -16.705 7.144 7.243 1.00 89.75 204 LEU A N 1
ATOM 1570 C CA . LEU A 1 204 ? -17.359 6.771 5.996 1.00 89.75 204 LEU A CA 1
ATOM 1571 C C . LEU A 1 204 ? -18.735 6.158 6.252 1.00 89.75 204 LEU A C 1
ATOM 1573 O O . LEU A 1 204 ? -19.720 6.606 5.672 1.00 89.75 204 LEU A O 1
ATOM 1577 N N . VAL A 1 205 ? -18.815 5.178 7.151 1.00 90.69 205 VAL A N 1
ATOM 1578 C CA . VAL A 1 205 ? -20.074 4.507 7.485 1.00 90.69 205 VAL A CA 1
ATOM 1579 C C . VAL A 1 205 ? -21.048 5.490 8.133 1.00 90.69 205 VAL A C 1
ATOM 1581 O O . VAL A 1 205 ? -22.206 5.545 7.728 1.00 90.69 205 VAL A O 1
ATOM 1584 N N . HIS A 1 206 ? -20.586 6.346 9.050 1.00 90.19 206 HIS A N 1
ATOM 1585 C CA . HIS A 1 206 ? -21.418 7.370 9.685 1.00 90.19 206 HIS A CA 1
ATOM 1586 C C . HIS A 1 206 ? -22.054 8.323 8.667 1.00 90.19 206 HIS A C 1
ATOM 1588 O O . HIS A 1 206 ? -23.234 8.641 8.774 1.00 90.19 206 HIS A O 1
ATOM 1594 N N . LYS A 1 207 ? -21.318 8.724 7.621 1.00 87.50 207 LYS A N 1
ATOM 1595 C CA . LYS A 1 207 ? -21.880 9.538 6.528 1.00 87.50 207 LYS A CA 1
ATOM 1596 C C . LYS A 1 207 ? -23.018 8.840 5.776 1.00 87.50 207 LYS A C 1
ATOM 1598 O O . LYS A 1 207 ? -23.830 9.522 5.158 1.00 87.50 207 LYS A O 1
ATOM 1603 N N . VAL A 1 208 ? -23.064 7.508 5.794 1.00 89.12 208 VAL A N 1
ATOM 1604 C CA . VAL A 1 208 ? -24.061 6.707 5.072 1.00 89.12 208 VAL A CA 1
ATOM 1605 C C . VAL A 1 208 ? -25.266 6.357 5.944 1.00 89.12 208 VAL A C 1
ATOM 1607 O O . VAL A 1 208 ? -26.396 6.495 5.480 1.00 89.12 208 VAL A O 1
ATOM 1610 N N . ILE A 1 209 ? -25.043 5.903 7.181 1.00 88.56 209 ILE A N 1
ATOM 1611 C CA . ILE A 1 209 ? -26.103 5.368 8.059 1.00 88.56 209 ILE A CA 1
ATOM 1612 C C . ILE A 1 209 ? -26.441 6.272 9.254 1.00 88.56 209 ILE A C 1
ATOM 1614 O O . ILE A 1 209 ? -27.410 6.002 9.965 1.00 88.56 209 ILE A O 1
ATOM 1618 N N . GLY A 1 210 ? -25.665 7.337 9.479 1.00 87.56 210 GLY A N 1
ATOM 1619 C CA . GLY A 1 210 ? -25.848 8.288 10.574 1.00 87.56 210 GLY A CA 1
ATOM 1620 C C . GLY A 1 210 ? -25.812 7.621 11.949 1.00 87.56 210 GLY A C 1
ATOM 1621 O O . GLY A 1 210 ? -24.946 6.792 12.237 1.00 87.56 210 GLY A O 1
ATOM 1622 N N . ASN A 1 211 ? -26.811 7.941 12.772 1.00 85.94 211 ASN A N 1
ATOM 1623 C CA . ASN A 1 211 ? -26.939 7.506 14.169 1.00 85.94 211 ASN A CA 1
ATOM 1624 C C . ASN A 1 211 ? -27.157 5.993 14.359 1.00 85.94 211 ASN A C 1
ATOM 1626 O O . ASN A 1 211 ? -27.244 5.525 15.491 1.00 85.94 211 ASN A O 1
ATOM 1630 N N . ARG A 1 212 ? -27.280 5.214 13.276 1.00 89.88 212 ARG A N 1
ATOM 1631 C CA . ARG A 1 212 ? -27.357 3.746 13.350 1.00 89.88 212 ARG A CA 1
ATOM 1632 C C . ARG A 1 212 ? -25.989 3.087 13.531 1.00 89.88 212 ARG A C 1
ATOM 1634 O O . ARG A 1 212 ? -25.926 1.889 13.807 1.00 89.88 212 ARG A O 1
ATOM 1641 N N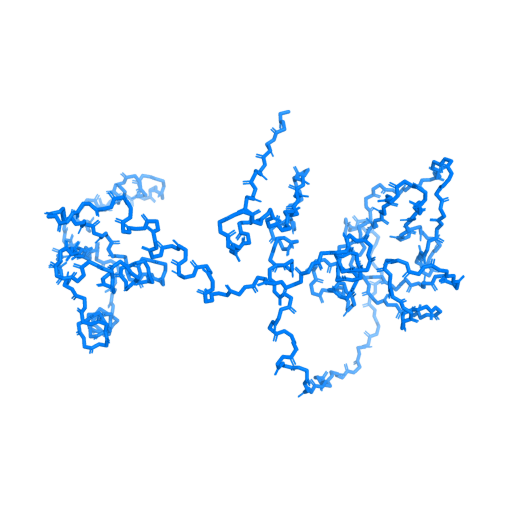 . LEU A 1 213 ? -24.914 3.858 13.374 1.00 91.75 213 LEU A N 1
ATOM 1642 C CA . LEU A 1 213 ? -23.566 3.444 13.727 1.00 91.75 213 LEU A CA 1
ATOM 1643 C C . LEU A 1 213 ? -23.371 3.543 15.243 1.00 91.75 213 LEU A C 1
ATOM 1645 O O . LEU A 1 213 ? -23.698 4.561 15.839 1.00 91.75 213 LEU A O 1
ATOM 1649 N N . HIS A 1 214 ? -22.771 2.523 15.842 1.00 91.69 214 HIS A N 1
ATOM 1650 C CA . HIS A 1 214 ? -22.354 2.507 17.240 1.00 91.69 214 HIS A CA 1
ATOM 1651 C C . HIS A 1 214 ? -20.858 2.239 17.297 1.00 91.69 214 HIS A C 1
ATOM 1653 O O . HIS A 1 214 ? -20.398 1.134 17.004 1.00 91.69 214 HIS A O 1
ATOM 1659 N N . CYS A 1 215 ? -20.074 3.254 17.639 1.00 92.62 215 CYS A N 1
ATOM 1660 C CA . CYS A 1 215 ? -18.632 3.113 17.744 1.00 92.62 215 CYS A CA 1
ATOM 1661 C C . CYS A 1 215 ? -18.240 2.780 19.183 1.00 92.62 215 CYS A C 1
ATOM 1663 O O . CYS A 1 215 ? -18.658 3.466 20.111 1.00 92.62 215 CYS A O 1
ATOM 1665 N N . VAL A 1 216 ? -17.392 1.776 19.381 1.00 92.44 216 VAL A N 1
ATOM 1666 C CA . VAL A 1 216 ? -16.876 1.402 20.703 1.00 92.44 216 VAL A CA 1
ATOM 1667 C C . VAL A 1 216 ? -15.371 1.611 20.722 1.00 92.44 216 VAL A C 1
ATOM 1669 O O . VAL A 1 216 ? -14.655 1.047 19.898 1.00 92.44 216 VAL A O 1
ATOM 1672 N N . PHE A 1 217 ? -14.892 2.418 21.664 1.00 89.62 217 PHE A N 1
ATOM 1673 C CA . PHE A 1 217 ? -13.471 2.623 21.921 1.00 89.62 217 PHE A CA 1
ATOM 1674 C C . PHE A 1 217 ? -13.121 2.029 23.285 1.00 89.62 217 PHE A C 1
ATOM 1676 O O . PHE A 1 217 ? -13.658 2.469 24.302 1.00 89.62 217 PHE A O 1
ATOM 1683 N N . VAL A 1 218 ? -12.226 1.041 23.298 1.00 89.25 218 VAL A N 1
ATOM 1684 C CA . VAL A 1 218 ? -11.765 0.371 24.522 1.00 89.25 218 VAL A CA 1
ATOM 1685 C C . VAL A 1 218 ? -10.336 0.807 24.818 1.00 89.25 218 VAL A C 1
ATOM 1687 O O . VAL A 1 218 ? -9.427 0.510 24.041 1.00 89.25 218 VAL A O 1
ATOM 1690 N N . ASP A 1 219 ? -10.129 1.485 25.944 1.00 86.38 219 ASP A N 1
ATOM 1691 C CA . ASP A 1 219 ? -8.789 1.752 26.460 1.00 86.38 219 ASP A CA 1
ATOM 1692 C C . ASP A 1 219 ? -8.278 0.528 27.228 1.00 86.38 219 ASP A C 1
ATOM 1694 O O . ASP A 1 219 ? -8.881 0.081 28.206 1.00 86.38 219 ASP A O 1
ATOM 1698 N N . ASN A 1 220 ? -7.160 -0.030 26.767 1.00 84.06 220 ASN A N 1
ATOM 1699 C CA . ASN A 1 220 ? -6.482 -1.161 27.392 1.00 84.06 220 ASN A CA 1
ATOM 1700 C C . ASN A 1 220 ? -5.366 -0.739 28.370 1.00 84.06 220 ASN A C 1
ATOM 1702 O O . ASN A 1 220 ? -4.659 -1.602 28.896 1.00 84.06 220 ASN A O 1
ATOM 1706 N N . GLY A 1 221 ? -5.177 0.564 28.622 1.00 74.12 221 GLY A N 1
ATOM 1707 C CA . GLY A 1 221 ? -4.281 1.116 29.645 1.00 74.12 221 GLY A CA 1
ATOM 1708 C C . GLY A 1 221 ? -2.851 1.550 29.264 1.00 74.12 221 GLY A C 1
ATOM 1709 O O . GLY A 1 221 ? -2.288 2.379 29.984 1.00 74.12 221 GLY A O 1
ATOM 1710 N N . PRO A 1 222 ? -2.183 1.092 28.182 1.00 64.62 222 PRO A N 1
ATOM 1711 C CA . PRO A 1 222 ? -0.861 1.590 27.807 1.00 64.62 222 PRO A CA 1
ATOM 1712 C C . PRO A 1 222 ? -0.890 3.007 27.214 1.00 64.62 222 PRO A C 1
ATOM 1714 O O . PRO A 1 222 ? 0.182 3.574 26.977 1.00 64.62 222 PRO A O 1
ATOM 1717 N N . ILE A 1 223 ? -2.070 3.608 27.004 1.00 61.94 223 ILE A N 1
ATOM 1718 C CA . ILE A 1 223 ? -2.235 4.999 26.563 1.00 61.94 223 ILE A CA 1
ATOM 1719 C C . ILE A 1 223 ? -1.906 5.944 27.737 1.00 61.94 223 ILE A C 1
ATOM 1721 O O . ILE A 1 223 ? -2.745 6.622 28.315 1.00 61.94 223 ILE A O 1
ATOM 1725 N N . LYS A 1 224 ? -0.624 6.002 28.114 1.00 54.38 224 LYS A N 1
ATOM 1726 C CA . LYS A 1 224 ? -0.112 6.709 29.305 1.00 54.38 224 LYS A CA 1
ATOM 1727 C C . LYS A 1 224 ? -0.245 8.237 29.278 1.00 54.38 224 LYS A C 1
ATOM 1729 O O . LYS A 1 224 ? 0.113 8.890 30.253 1.00 54.38 224 LYS A O 1
ATOM 1734 N N . ALA A 1 225 ? -0.732 8.829 28.190 1.00 59.34 225 ALA A N 1
ATOM 1735 C CA . ALA A 1 225 ? -0.931 10.268 28.098 1.00 59.34 225 ALA A CA 1
ATOM 1736 C C . ALA A 1 225 ? -2.426 10.586 28.101 1.00 59.34 225 ALA A C 1
ATOM 1738 O O . ALA A 1 225 ? -3.089 10.512 27.068 1.00 59.34 225 ALA A O 1
ATOM 1739 N N . THR A 1 226 ? -2.935 11.058 29.238 1.00 61.25 226 THR A N 1
ATOM 1740 C CA . THR A 1 226 ? -4.304 11.584 29.389 1.00 61.25 226 THR A CA 1
ATOM 1741 C C . THR A 1 226 ? -4.634 12.637 28.318 1.00 61.25 226 THR A C 1
ATOM 1743 O O . THR A 1 226 ? -5.781 12.785 27.910 1.00 61.25 226 THR A O 1
ATOM 1746 N N . CYS A 1 227 ? -3.620 13.353 27.819 1.00 61.69 227 CYS A N 1
ATOM 1747 C CA . CYS A 1 227 ? -3.739 14.311 26.718 1.00 61.69 227 CYS A CA 1
ATOM 1748 C C . CYS A 1 227 ? -4.042 13.649 25.358 1.00 61.69 227 CYS A C 1
ATOM 1750 O O . CYS A 1 227 ? -4.852 14.166 24.592 1.00 61.69 227 CYS A O 1
ATOM 1752 N N . PHE A 1 228 ? -3.443 12.492 25.058 1.00 69.25 228 PHE A N 1
ATOM 1753 C CA . PHE A 1 228 ? -3.676 11.782 23.798 1.00 69.25 228 PHE A CA 1
ATOM 1754 C C . PHE A 1 228 ? -5.098 11.225 23.734 1.00 69.25 228 PHE A C 1
ATOM 1756 O O . PHE A 1 228 ? -5.786 11.421 22.737 1.00 69.25 228 PHE A O 1
ATOM 1763 N N . LEU A 1 229 ? -5.578 10.644 24.835 1.00 74.12 229 LEU A N 1
ATOM 1764 C CA . LEU A 1 229 ? -6.945 10.139 24.933 1.00 74.12 229 LEU A CA 1
ATOM 1765 C C . LEU A 1 229 ? -7.980 11.267 24.809 1.00 74.12 229 LEU A C 1
ATOM 1767 O O . LEU A 1 229 ? -8.910 11.166 24.012 1.00 74.12 229 LEU A O 1
ATOM 1771 N N . LYS A 1 230 ? -7.760 12.399 25.496 1.00 74.81 230 LYS A N 1
ATOM 1772 C CA . LYS A 1 230 ? -8.590 13.610 25.342 1.00 74.81 230 LYS A CA 1
ATOM 1773 C C . LYS A 1 230 ? -8.604 14.124 23.902 1.00 74.81 230 LYS A C 1
ATOM 1775 O O . LYS A 1 230 ? -9.658 14.505 23.400 1.00 74.81 230 LYS A O 1
ATOM 1780 N N . ARG A 1 231 ? -7.455 14.113 23.222 1.00 78.81 231 ARG A N 1
ATOM 1781 C CA . ARG A 1 231 ? -7.347 14.535 21.820 1.00 78.81 231 ARG A CA 1
ATOM 1782 C C . ARG A 1 231 ? -8.096 13.595 20.877 1.00 78.81 231 ARG A C 1
ATOM 1784 O O . ARG A 1 231 ? -8.767 14.081 19.969 1.00 78.81 231 ARG A O 1
ATOM 1791 N N . ILE A 1 232 ? -8.010 12.283 21.090 1.00 80.31 232 ILE A N 1
ATOM 1792 C CA . ILE A 1 232 ? -8.754 11.291 20.304 1.00 80.31 232 ILE A CA 1
ATOM 1793 C C . ILE A 1 232 ? -10.259 11.492 20.501 1.00 80.31 232 ILE A C 1
ATOM 1795 O O . ILE A 1 232 ? -10.979 11.664 19.521 1.00 80.31 232 ILE A O 1
ATOM 1799 N N . MET A 1 233 ? -10.727 11.552 21.751 1.00 79.19 233 MET A N 1
ATOM 1800 C CA . MET A 1 233 ? -12.151 11.735 22.051 1.00 79.19 233 MET A CA 1
ATOM 1801 C C . MET A 1 233 ? -12.692 13.057 21.493 1.00 79.19 233 MET A C 1
ATOM 1803 O O . MET A 1 233 ? -13.749 13.067 20.869 1.00 79.19 233 MET A O 1
ATOM 1807 N N . SER A 1 234 ? -11.936 14.154 21.622 1.00 81.88 234 SER A N 1
ATOM 1808 C CA . SER A 1 234 ? -12.296 15.438 21.008 1.00 81.88 234 SER A CA 1
ATOM 1809 C C . SER A 1 234 ? -12.346 15.353 19.480 1.00 81.88 234 SER A C 1
ATOM 1811 O O . SER A 1 234 ? -13.247 15.911 18.863 1.00 81.88 234 SER A O 1
ATOM 1813 N N . THR A 1 235 ? -11.440 14.605 18.848 1.00 82.19 235 THR A N 1
ATOM 1814 C CA . THR A 1 235 ? -11.478 14.408 17.392 1.00 82.19 235 THR A CA 1
ATOM 1815 C C . THR A 1 235 ? -12.735 13.644 16.974 1.00 82.19 235 THR A C 1
ATOM 1817 O O . THR A 1 235 ? -13.410 14.042 16.026 1.00 82.19 235 THR A O 1
ATOM 1820 N N . PHE A 1 236 ? -13.093 12.583 17.697 1.00 82.38 236 PHE A N 1
ATOM 1821 C CA . PHE A 1 236 ? -14.270 11.779 17.378 1.00 82.38 236 PHE A CA 1
ATOM 1822 C C . PHE A 1 236 ? -15.584 12.519 17.616 1.00 82.38 236 PHE A C 1
ATOM 1824 O O . PHE A 1 236 ? -16.453 12.495 16.748 1.00 82.38 236 PHE A O 1
ATOM 1831 N N . GLN A 1 237 ? -15.723 13.198 18.753 1.00 81.19 237 GLN A N 1
ATOM 1832 C CA . GLN A 1 237 ? -16.976 13.848 19.135 1.00 81.19 237 GLN A CA 1
ATOM 1833 C C . GLN A 1 237 ? -17.122 15.242 18.517 1.00 81.19 237 GLN A C 1
ATOM 1835 O O . GLN A 1 237 ? -18.177 15.553 17.978 1.00 81.19 237 GLN A O 1
ATOM 1840 N N . SER A 1 238 ? -16.079 16.077 18.561 1.00 77.50 238 SER A N 1
ATOM 1841 C CA . SER A 1 238 ? -16.170 17.484 18.140 1.00 77.50 238 SER A CA 1
ATOM 1842 C C . SER A 1 238 ? -15.947 17.682 16.643 1.00 77.50 238 SER A C 1
ATOM 1844 O O . SER A 1 238 ? -16.621 18.504 16.033 1.00 77.50 238 SER A O 1
ATOM 1846 N N . ASN A 1 239 ? -15.010 16.947 16.034 1.00 78.38 239 ASN A N 1
ATOM 1847 C CA . ASN A 1 239 ? -14.703 17.137 14.611 1.00 78.38 239 ASN A CA 1
ATOM 1848 C C . ASN A 1 239 ? -15.534 16.205 13.723 1.00 78.38 239 ASN A C 1
ATOM 1850 O O . ASN A 1 239 ? -16.040 16.623 12.683 1.00 78.38 239 ASN A O 1
ATOM 1854 N N . LEU A 1 240 ? -15.670 14.939 14.124 1.00 79.56 240 LEU A N 1
ATOM 1855 C CA . LEU A 1 240 ? -16.286 13.895 13.299 1.00 79.56 240 LEU A CA 1
ATOM 1856 C C . LEU A 1 240 ? -17.735 13.573 13.687 1.00 79.56 240 LEU A C 1
ATOM 1858 O O . LEU A 1 240 ? -18.417 12.906 12.912 1.00 79.56 240 LEU A O 1
ATOM 1862 N N . HIS A 1 241 ? -18.210 14.076 14.834 1.00 82.81 241 HIS A N 1
ATOM 1863 C CA . HIS A 1 241 ? -19.567 13.864 15.353 1.00 82.81 241 HIS A CA 1
ATOM 1864 C C . HIS A 1 241 ? -19.963 12.379 15.417 1.00 82.81 241 HIS A C 1
ATOM 1866 O O . HIS A 1 241 ? -21.103 12.017 15.142 1.00 82.81 241 HIS A O 1
ATOM 1872 N N . LEU A 1 242 ? -19.004 11.509 15.747 1.00 85.19 242 LEU A N 1
ATOM 1873 C CA . LEU A 1 242 ? -19.219 10.068 15.795 1.00 85.19 242 LEU A CA 1
ATOM 1874 C C . LEU A 1 242 ? -19.901 9.654 17.112 1.00 85.19 242 LEU A C 1
ATOM 1876 O O . LEU A 1 242 ? -19.479 10.103 18.184 1.00 85.19 242 LEU A O 1
ATOM 1880 N N . PRO A 1 243 ? -20.890 8.743 17.064 1.00 84.94 243 PRO A N 1
ATOM 1881 C CA . PRO A 1 243 ? -21.509 8.155 18.251 1.00 84.94 243 PRO A CA 1
ATOM 1882 C C . PRO A 1 243 ? -20.553 7.144 18.908 1.00 84.94 243 PRO A C 1
ATOM 1884 O O . PRO A 1 243 ? -20.605 5.946 18.635 1.00 84.94 243 PRO A O 1
ATOM 1887 N N . VAL A 1 244 ? -19.633 7.638 19.746 1.00 87.81 244 VAL A N 1
ATOM 1888 C CA . VAL A 1 244 ? -18.597 6.823 20.406 1.00 87.81 244 VAL A CA 1
ATOM 1889 C C . VAL A 1 244 ? -18.946 6.530 21.863 1.00 87.81 244 VAL A C 1
ATOM 1891 O O . VAL A 1 244 ? -19.064 7.440 22.682 1.00 87.81 244 VAL A O 1
ATOM 1894 N N . THR A 1 245 ? -19.018 5.245 22.204 1.00 89.69 245 THR A N 1
ATOM 1895 C CA . THR A 1 245 ? -18.993 4.735 23.577 1.00 89.69 245 THR A CA 1
ATOM 1896 C C . THR A 1 245 ? -17.549 4.488 24.004 1.00 89.69 245 THR A C 1
ATOM 1898 O O . THR A 1 245 ? -16.842 3.673 23.410 1.00 89.69 245 THR A O 1
ATOM 1901 N N . TYR A 1 246 ? -17.115 5.206 25.036 1.00 88.56 246 TYR A N 1
ATOM 1902 C CA . TYR A 1 246 ? -15.798 5.049 25.646 1.00 88.56 246 TYR A CA 1
ATOM 1903 C C . TYR A 1 246 ? -15.859 4.038 26.796 1.00 88.56 246 TYR A C 1
ATOM 1905 O O . TYR A 1 246 ? -16.693 4.177 27.691 1.00 88.56 246 TYR A O 1
ATOM 1913 N N . ILE A 1 247 ? -14.967 3.047 26.782 1.00 88.56 247 ILE A N 1
ATOM 1914 C CA . ILE A 1 247 ? -14.826 2.032 27.828 1.00 88.56 247 ILE A CA 1
ATOM 1915 C C . ILE A 1 247 ? -13.390 2.070 28.345 1.00 88.56 247 ILE A C 1
ATOM 1917 O O . ILE A 1 247 ? -12.453 1.786 27.600 1.00 88.56 247 ILE A O 1
ATOM 1921 N N . ASP A 1 248 ? -13.223 2.381 29.628 1.00 87.19 248 ASP A N 1
ATOM 1922 C CA . ASP A 1 248 ? -11.941 2.234 30.313 1.00 87.19 248 ASP A CA 1
ATOM 1923 C C . ASP A 1 248 ? -11.823 0.817 30.885 1.00 87.19 248 ASP A C 1
ATOM 1925 O O . ASP A 1 248 ? -12.511 0.462 31.842 1.00 87.19 248 ASP A O 1
ATOM 1929 N N . ALA A 1 249 ? -10.968 -0.005 30.277 1.00 88.31 249 ALA A N 1
ATOM 1930 C CA . ALA A 1 249 ? -10.651 -1.354 30.738 1.00 88.31 249 ALA A CA 1
ATOM 1931 C C . ALA A 1 249 ? -9.196 -1.460 31.234 1.00 88.31 249 ALA A C 1
ATOM 1933 O O . ALA A 1 249 ? -8.675 -2.564 31.422 1.00 88.31 249 ALA A O 1
ATOM 1934 N N . SER A 1 250 ? -8.529 -0.327 31.475 1.00 85.88 250 SER A N 1
ATOM 1935 C CA . SER A 1 250 ? -7.097 -0.254 31.776 1.00 85.88 250 SER A CA 1
ATOM 1936 C C . SER A 1 250 ? -6.687 -1.153 32.939 1.00 85.88 250 SER A C 1
ATOM 1938 O O . SER A 1 250 ? -5.734 -1.924 32.829 1.00 85.88 250 SER A O 1
ATOM 1940 N N . GLU A 1 251 ? -7.428 -1.115 34.047 1.00 86.50 251 GLU A N 1
ATOM 1941 C CA . GLU A 1 251 ? -7.132 -1.937 35.226 1.00 86.50 251 GLU A CA 1
ATOM 1942 C C . GLU A 1 251 ? -7.273 -3.436 34.941 1.00 86.50 251 GLU A C 1
ATOM 1944 O O . GLU A 1 251 ? -6.442 -4.237 35.377 1.00 86.50 251 GLU A O 1
ATOM 1949 N N . GLN A 1 252 ? -8.282 -3.821 34.157 1.00 88.06 252 GLN A N 1
ATOM 1950 C CA . GLN A 1 252 ? -8.532 -5.213 33.798 1.00 88.06 252 GLN A CA 1
ATOM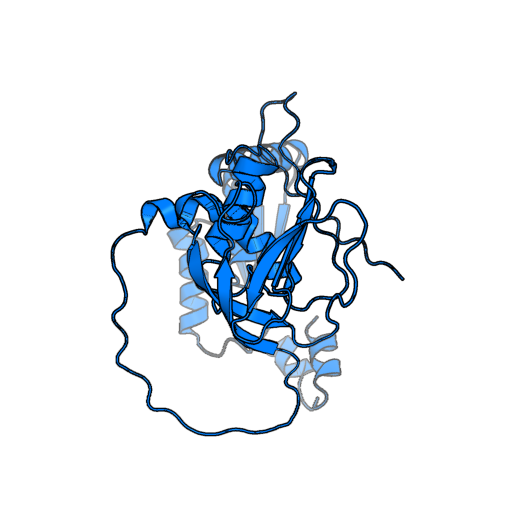 1951 C C . GLN A 1 252 ? -7.390 -5.779 32.944 1.00 88.06 252 GLN A C 1
ATOM 1953 O O . GLN A 1 252 ? -6.910 -6.887 33.202 1.00 88.06 252 GLN A O 1
ATOM 1958 N N . PHE A 1 253 ? -6.927 -5.022 31.947 1.00 88.06 253 PHE A N 1
ATOM 1959 C CA . PHE A 1 253 ? -5.818 -5.429 31.083 1.00 88.06 253 PHE A CA 1
ATOM 1960 C C . PHE A 1 253 ? -4.483 -5.431 31.835 1.00 88.06 253 PHE A C 1
ATOM 1962 O O . PHE A 1 253 ? -3.747 -6.419 31.785 1.00 88.06 253 PHE A O 1
ATOM 1969 N N . LEU A 1 254 ? -4.179 -4.373 32.593 1.00 87.00 254 LEU A N 1
ATOM 1970 C CA . LEU A 1 254 ? -2.940 -4.284 33.371 1.00 87.00 254 LEU A CA 1
ATOM 1971 C C . LEU A 1 254 ? -2.867 -5.355 34.469 1.00 87.00 254 LEU A C 1
ATOM 1973 O O . LEU A 1 254 ? -1.792 -5.908 34.710 1.00 87.00 254 LEU A O 1
ATOM 1977 N N . GLY A 1 255 ? -4.002 -5.705 35.083 1.00 88.94 255 GLY A N 1
ATOM 1978 C CA . GLY A 1 255 ? -4.107 -6.803 36.041 1.00 88.94 255 GLY A CA 1
ATOM 1979 C C . GLY A 1 255 ? -3.760 -8.156 35.419 1.00 88.94 255 GLY A C 1
ATOM 1980 O O . GLY A 1 255 ? -2.930 -8.885 35.963 1.00 88.94 255 GLY A O 1
ATOM 1981 N N . LYS A 1 256 ? -4.317 -8.466 34.241 1.00 89.31 256 LYS A N 1
ATOM 1982 C CA . LYS A 1 256 ? -4.033 -9.714 33.509 1.00 89.31 256 LYS A CA 1
ATOM 1983 C C . LYS A 1 256 ? -2.597 -9.807 32.989 1.00 89.31 256 LYS A C 1
ATOM 1985 O O . LYS A 1 256 ? -2.077 -10.905 32.830 1.00 89.31 256 LYS A O 1
ATOM 1990 N N . LEU A 1 257 ? -1.944 -8.674 32.735 1.00 88.69 257 LEU A N 1
ATOM 1991 C CA . LEU A 1 257 ? -0.560 -8.621 32.250 1.00 88.69 257 LEU A CA 1
ATOM 1992 C C . LEU A 1 257 ? 0.487 -8.689 33.374 1.00 88.69 257 LEU A C 1
ATOM 1994 O O . LEU A 1 257 ? 1.691 -8.775 33.097 1.00 88.69 257 LEU A O 1
ATOM 1998 N N . LYS A 1 258 ? 0.063 -8.661 34.644 1.00 89.75 258 LYS A N 1
ATOM 1999 C CA . LYS A 1 258 ? 0.965 -8.667 35.797 1.00 89.75 258 LYS A CA 1
ATOM 2000 C C . LYS A 1 258 ? 1.762 -9.972 35.862 1.00 89.75 258 LYS A C 1
ATOM 2002 O O . LYS A 1 258 ? 1.209 -11.063 35.906 1.00 89.75 258 LYS A O 1
ATOM 2007 N N . GLY A 1 259 ? 3.089 -9.851 35.898 1.00 88.62 259 GLY A N 1
ATOM 2008 C CA . GLY A 1 259 ? 4.003 -10.994 36.015 1.00 88.62 259 GLY A CA 1
ATOM 2009 C C . GLY A 1 259 ? 4.297 -11.728 34.703 1.00 88.62 259 GLY A C 1
ATOM 2010 O O . GLY A 1 259 ? 5.161 -12.603 34.679 1.00 88.62 259 GLY A O 1
ATOM 2011 N N . ILE A 1 260 ? 3.663 -11.340 33.594 1.00 89.50 260 ILE A N 1
ATOM 2012 C CA . ILE A 1 260 ? 3.889 -11.967 32.291 1.00 89.50 260 ILE A CA 1
ATOM 2013 C C . ILE A 1 260 ? 5.108 -11.333 31.629 1.00 89.50 260 ILE A C 1
ATOM 2015 O O . ILE A 1 260 ? 5.169 -10.120 31.417 1.00 89.50 260 ILE A O 1
ATOM 2019 N N . LYS A 1 261 ? 6.103 -12.158 31.296 1.00 90.56 261 LYS A N 1
ATOM 2020 C CA . LYS A 1 261 ? 7.335 -11.716 30.622 1.00 90.56 261 LYS A CA 1
ATOM 2021 C C . LYS A 1 261 ? 7.318 -12.011 29.127 1.00 90.56 261 LYS A C 1
ATOM 2023 O O . LYS A 1 261 ? 7.787 -11.175 28.359 1.00 90.56 261 LYS A O 1
ATOM 2028 N N . ASP A 1 262 ? 6.737 -13.144 28.738 1.00 93.00 262 ASP A N 1
ATOM 2029 C CA . ASP A 1 262 ? 6.717 -13.605 27.352 1.00 93.00 262 ASP A CA 1
ATOM 2030 C C . ASP A 1 262 ? 5.868 -12.685 26.447 1.00 93.00 262 ASP A C 1
ATOM 2032 O O . ASP A 1 262 ? 4.690 -12.456 26.744 1.00 93.00 262 ASP A O 1
ATOM 2036 N N . PRO A 1 263 ? 6.439 -12.117 25.367 1.00 91.81 263 PRO A N 1
ATOM 2037 C CA . PRO A 1 263 ? 5.728 -11.191 24.489 1.00 91.81 263 PRO A CA 1
ATOM 2038 C C . PRO A 1 263 ? 4.575 -11.837 23.712 1.00 91.81 263 PRO A C 1
ATOM 2040 O O . PRO A 1 263 ? 3.573 -11.165 23.472 1.00 91.81 263 PRO A O 1
ATOM 2043 N N . GLU A 1 264 ? 4.673 -13.115 23.343 1.00 93.06 264 GLU A N 1
ATOM 2044 C CA . GLU A 1 264 ? 3.603 -13.796 22.604 1.00 93.06 264 GLU A CA 1
ATOM 2045 C C . GLU A 1 264 ? 2.398 -14.079 23.506 1.00 93.06 264 GLU A C 1
ATOM 2047 O O . GLU A 1 264 ? 1.256 -13.810 23.130 1.00 93.06 264 GLU A O 1
ATOM 2052 N N . MET A 1 265 ? 2.638 -14.501 24.748 1.00 90.00 265 MET A N 1
ATOM 2053 C CA . MET A 1 265 ? 1.589 -14.618 25.761 1.00 90.00 265 MET A CA 1
ATOM 2054 C C . MET A 1 265 ? 0.927 -13.272 26.067 1.00 90.00 265 MET A C 1
ATOM 2056 O O . MET A 1 265 ? -0.291 -13.224 26.211 1.00 90.00 265 MET A O 1
ATOM 2060 N N . LYS A 1 266 ? 1.680 -12.161 26.099 1.00 90.38 266 LYS A N 1
ATOM 2061 C CA . LYS A 1 266 ? 1.077 -10.821 26.237 1.00 90.38 266 LYS A CA 1
ATOM 2062 C C . LYS A 1 266 ? 0.116 -10.509 25.094 1.00 90.38 266 LYS A C 1
ATOM 2064 O O . LYS A 1 266 ? -0.986 -10.041 25.358 1.00 90.38 266 LYS A O 1
ATOM 2069 N N . LYS A 1 267 ? 0.502 -10.788 23.843 1.00 90.44 267 LYS A N 1
ATOM 2070 C CA . LYS A 1 267 ? -0.371 -10.571 22.677 1.00 90.44 267 LYS A CA 1
ATOM 2071 C C . LYS A 1 267 ? -1.654 -11.395 22.769 1.00 90.44 267 LYS A C 1
ATOM 2073 O O . LYS A 1 267 ? -2.721 -10.842 22.545 1.00 90.44 267 LYS A O 1
ATOM 2078 N N . LYS A 1 268 ? -1.556 -12.671 23.162 1.00 92.00 268 LYS A N 1
ATOM 2079 C CA . LYS A 1 268 ? -2.713 -13.573 23.330 1.00 92.00 268 LYS A CA 1
ATOM 2080 C C . LYS A 1 268 ? -3.670 -13.182 24.456 1.00 92.00 268 LYS A C 1
ATOM 2082 O O . LYS A 1 268 ? -4.788 -13.662 24.479 1.00 92.00 268 LYS A O 1
ATOM 2087 N N . ILE A 1 269 ? -3.204 -12.408 25.430 1.00 89.19 269 ILE A N 1
ATOM 2088 C CA . ILE A 1 269 ? -4.028 -11.947 26.556 1.00 89.19 269 ILE A CA 1
ATOM 2089 C C . ILE A 1 269 ? -4.698 -10.610 26.241 1.00 89.19 269 ILE A C 1
ATOM 2091 O O . ILE A 1 269 ? -5.751 -10.308 26.800 1.00 89.19 269 ILE A O 1
ATOM 2095 N N . ILE A 1 270 ? -4.062 -9.801 25.389 1.00 87.94 270 ILE A N 1
ATOM 2096 C CA . ILE A 1 270 ? -4.600 -8.517 24.935 1.00 87.94 270 ILE A CA 1
ATOM 2097 C C . ILE A 1 270 ? -5.631 -8.711 23.815 1.00 87.94 270 ILE A C 1
ATOM 2099 O O . ILE A 1 270 ? -6.621 -7.984 23.804 1.00 87.94 270 ILE A O 1
ATOM 2103 N N . GLY A 1 271 ? -5.372 -9.623 22.871 1.00 86.62 271 GLY A N 1
ATOM 2104 C CA . GLY A 1 271 ? -6.316 -9.999 21.810 1.00 86.62 271 GLY A CA 1
ATOM 2105 C C . GLY A 1 271 ? -7.387 -10.950 22.312 1.00 86.62 271 GLY A C 1
ATOM 2106 O O . GLY A 1 271 ? -8.538 -10.794 21.858 1.00 86.62 271 GLY A O 1
#

Foldseek 3Di:
DFDQPPPDPDFQDDPPDDADGDGQGDPPDPCSVLLVVLLQCVPVVVVVPDDDDDDDDDDDDDDDPDPDQKDWFKKAFDADDAQQQHPVRHRHIWIFTAGPPDADPDDDPQKDQGMATPVGTGAKIAHLVVLDIDGRTQLSDVRTVCSSVRSCSNVCVSVVHDPSHDPVSVLVVVLVVLPVVADLPAAEEQEDALDPVSLVVQLSNCVRNPPSYEYEYEDQAPPPDPVSVVVSVCCVCVVRVGNYDYHYCNCVNVVQCPPDDDPVVNVVSVD

Secondary structure (DSSP, 8-state):
--------------TT----PPP---SS-TTHHHHHHHHHTTTTTTTT-------PPPPP-----S--SEEEEEEEEPSS--SSSTTTSTT-EEEEEEE-S---SSPPTT-EEEEEETTS-EEEEEETTTTEEEESB-TTSTTSTTHHHHHHIIIIIIS-------HHHHHHHHHHHHHHHS-TT--EEEEE-SSHHHHHHHHHHHHHHGGGEEEEEEE-S----HHHHHHHHHIIIIIS---EEEEE-HHHHHHHTTT---HHHHHHHH-

pLDDT: mean 74.35, std 19.85, range [24.88, 93.06]

Radius of gyration: 25.59 Å; chains: 1; bounding box: 70×45×67 Å